Protein AF-A0AAD8YKF6-F1 (afdb_monomer)

Sequence (227 aa):
MPRSMNKRRNEVKLQSAVLDSGEKPPPPVHHDLAGLSCTDHGGPSDEIAKEMIYWSDIPSNDKFVSPIGAYSIKRKYLTFDQDGGGFNNIRTSMETMIVMAHAMSRTLVMPPSQQMYLLRKDKGKQRIHFSLTHDFYHLEQVGYEHAGLHVISMEEFLKTEAMTGNLFNKATGDVAFPPNNRTNWDGMWPKPLKEYLRDVTLTPLNGLLDHALLHFPQMMDPSIFPS

Secondary structure (DSSP, 8-state):
----SHHHHHHHHHHTTSS--S-PPPPP----TT---GGGGTPPPHHHHTTS-PPP--TTGGG---GGGTT-SS--EEE-PPPSS-HHHHHHHHHHHHHHHHHTT-EEEEPPPEEPTT--SSTTTS--EE-IIIII--HHHHHHH-TT--EEEHHHHIIIIITTT--B-TTT-SB-PPGGG----TTS-SHHHHHHHHHHS---SS-TTTT----PPP---TT----

pLDDT: mean 71.72, std 20.58, range [24.23, 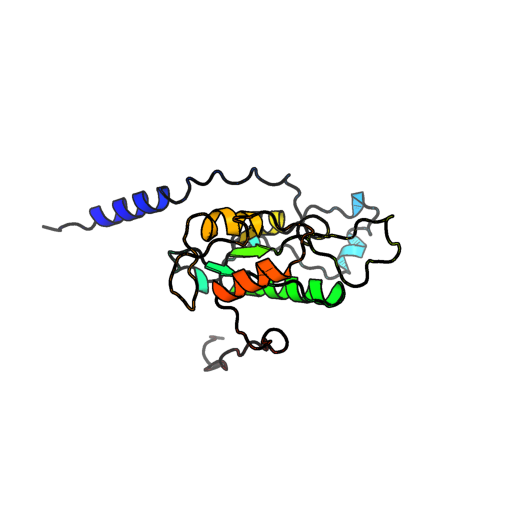94.5]

Solvent-accessible surface area (backbone atoms only — not comparable to full-atom values): 14210 Å² total; per-residue (Å²): 138,90,81,84,72,69,63,66,60,52,52,56,58,54,56,67,63,68,79,70,76,68,81,70,74,78,78,72,87,89,67,67,87,84,66,75,56,41,81,84,73,77,46,70,55,73,76,62,47,66,77,50,90,68,90,76,90,53,84,67,59,37,67,43,58,36,77,75,28,78,79,59,91,65,90,48,76,40,74,60,78,81,58,86,49,45,68,71,52,35,50,52,52,50,55,52,50,52,53,49,16,27,57,56,42,19,36,30,33,41,59,59,22,35,68,58,48,86,66,70,87,52,91,87,82,58,85,56,58,50,34,65,59,78,75,76,36,67,48,61,56,53,28,67,66,21,71,26,32,46,59,46,46,41,38,55,49,32,55,66,35,26,73,70,54,75,27,37,28,75,88,79,66,44,70,42,67,45,73,91,77,52,44,83,53,64,66,45,81,58,64,66,58,52,54,49,48,47,43,49,45,98,55,75,90,66,70,51,77,87,61,65,69,77,79,68,76,78,81,82,69,92,81,85,66,88,131

Structure (mmCIF, N/CA/C/O backbone):
data_AF-A0AAD8YKF6-F1
#
_entry.id   AF-A0AAD8YKF6-F1
#
loop_
_atom_site.group_PDB
_atom_site.id
_atom_site.type_symbol
_atom_site.label_atom_id
_atom_site.label_alt_id
_atom_site.label_comp_id
_atom_site.label_asym_id
_atom_site.label_entity_id
_atom_site.label_seq_id
_atom_site.pdbx_PDB_ins_code
_atom_site.Cartn_x
_atom_site.Cartn_y
_atom_site.Cartn_z
_atom_site.occupancy
_atom_site.B_iso_or_equiv
_atom_site.auth_seq_id
_atom_site.auth_comp_id
_atom_site.auth_asym_id
_atom_site.auth_atom_id
_atom_site.pdbx_PDB_model_num
ATOM 1 N N . MET A 1 1 ? -5.377 -46.591 31.554 1.00 31.95 1 MET A N 1
ATOM 2 C CA . MET A 1 1 ? -6.411 -45.814 30.832 1.00 31.95 1 MET A CA 1
ATOM 3 C C . MET A 1 1 ? -5.824 -44.471 30.397 1.00 31.95 1 MET A C 1
ATOM 5 O O . MET A 1 1 ? -5.645 -43.617 31.257 1.00 31.95 1 MET A O 1
ATOM 9 N N . PRO A 1 2 ? -5.473 -44.270 29.115 1.00 34.28 2 PRO A N 1
ATOM 10 C CA . PRO A 1 2 ? -4.962 -42.991 28.628 1.00 34.28 2 PRO A CA 1
ATOM 11 C C . PRO A 1 2 ? -6.126 -42.098 28.165 1.00 34.28 2 PRO A C 1
ATOM 13 O O . PRO A 1 2 ? -6.867 -42.441 27.246 1.00 34.28 2 PRO A O 1
ATOM 16 N N . ARG A 1 3 ? -6.316 -40.950 28.828 1.00 36.44 3 ARG A N 1
ATOM 17 C CA . ARG A 1 3 ? -7.319 -39.937 28.467 1.00 36.44 3 ARG A CA 1
ATOM 18 C C . ARG A 1 3 ? -6.726 -38.910 27.495 1.00 36.44 3 ARG A C 1
ATOM 20 O O . ARG A 1 3 ? -5.770 -38.221 27.817 1.00 36.44 3 ARG A O 1
ATOM 27 N N . SER A 1 4 ? -7.419 -38.737 26.369 1.00 50.38 4 SER A N 1
ATOM 28 C CA . SER A 1 4 ? -7.652 -37.444 25.708 1.00 50.38 4 SER A CA 1
ATOM 29 C C . SER A 1 4 ? -6.435 -36.650 25.192 1.00 50.38 4 SER A C 1
ATOM 31 O O . SER A 1 4 ? -6.212 -35.510 25.599 1.00 50.38 4 SER A O 1
ATOM 33 N N . MET A 1 5 ? -5.740 -37.179 24.179 1.00 43.31 5 MET A N 1
ATOM 34 C CA . MET A 1 5 ? -4.914 -36.362 23.265 1.00 43.31 5 MET A CA 1
ATOM 35 C C . MET A 1 5 ? -5.541 -36.144 21.874 1.00 43.31 5 MET A C 1
ATOM 37 O O . MET A 1 5 ? -5.147 -35.223 21.166 1.00 43.31 5 MET A O 1
ATOM 41 N N . ASN A 1 6 ? -6.586 -36.896 21.502 1.00 41.19 6 ASN A N 1
ATOM 42 C CA . ASN A 1 6 ? -7.200 -36.786 20.168 1.00 41.19 6 ASN A CA 1
ATOM 43 C C . ASN A 1 6 ? -8.206 -35.635 20.001 1.00 41.19 6 ASN A C 1
ATOM 45 O O . ASN A 1 6 ? -8.507 -35.264 18.872 1.00 41.19 6 ASN A O 1
ATOM 49 N N . LYS A 1 7 ? -8.711 -35.032 21.087 1.00 39.53 7 LYS A N 1
ATOM 50 C CA . LYS A 1 7 ? -9.734 -33.973 20.982 1.00 39.53 7 LYS A CA 1
ATOM 51 C C . LYS A 1 7 ? -9.146 -32.617 20.553 1.00 39.53 7 LYS A C 1
ATOM 53 O O . LYS A 1 7 ? -9.703 -31.963 19.682 1.00 39.53 7 LYS A O 1
ATOM 58 N N . ARG A 1 8 ? -7.951 -32.267 21.054 1.00 39.81 8 ARG A N 1
ATOM 59 C CA . ARG A 1 8 ? -7.251 -31.010 20.711 1.00 39.81 8 ARG A CA 1
ATOM 60 C C . ARG A 1 8 ? -6.725 -30.965 19.273 1.00 39.81 8 ARG A C 1
ATOM 62 O O . ARG A 1 8 ? -6.646 -29.894 18.689 1.00 39.81 8 ARG A O 1
ATOM 69 N N . ARG A 1 9 ? -6.392 -32.113 18.673 1.00 41.78 9 ARG A N 1
ATOM 70 C CA . ARG A 1 9 ? -5.873 -32.171 17.293 1.00 41.78 9 ARG A CA 1
ATOM 71 C C . ARG A 1 9 ? -6.953 -31.882 16.245 1.00 41.78 9 ARG A C 1
ATOM 73 O O . ARG A 1 9 ? -6.645 -31.338 15.189 1.00 41.78 9 ARG A O 1
ATOM 80 N N . ASN A 1 10 ? -8.206 -32.214 16.558 1.00 34.91 10 ASN A N 1
ATOM 81 C CA . ASN A 1 10 ? -9.339 -31.991 15.665 1.00 34.91 10 ASN A CA 1
ATOM 82 C C . ASN A 1 10 ? -9.900 -30.565 15.776 1.00 34.91 10 ASN A C 1
ATOM 84 O O . ASN A 1 10 ? -10.308 -30.016 14.761 1.00 34.91 10 ASN A O 1
ATOM 88 N N . GLU A 1 11 ? -9.842 -29.927 16.951 1.00 37.25 11 GLU A N 1
ATOM 89 C CA . GLU A 1 11 ? -10.225 -28.510 17.110 1.00 37.25 11 GLU A CA 1
ATOM 90 C C . GLU A 1 11 ? -9.251 -27.552 16.408 1.00 37.25 11 GLU A C 1
ATOM 92 O O . GLU A 1 11 ? -9.693 -26.599 15.770 1.00 37.25 11 GLU A O 1
ATOM 97 N N . VAL A 1 12 ? -7.943 -27.844 16.423 1.00 43.31 12 VAL A N 1
ATOM 98 C CA . VAL A 1 12 ? -6.943 -27.042 15.690 1.00 43.31 12 VAL A CA 1
ATOM 99 C C . VAL A 1 12 ? -7.142 -27.147 14.171 1.00 43.31 12 VAL A C 1
ATOM 101 O O . VAL A 1 12 ? -7.030 -26.142 13.476 1.00 43.31 12 VAL A O 1
ATOM 104 N N . LYS A 1 13 ? -7.510 -28.330 13.653 1.00 37.12 13 LYS A N 1
ATOM 105 C CA . LYS A 1 13 ? -7.835 -28.514 12.225 1.00 37.12 13 LYS A CA 1
ATOM 106 C C . LYS A 1 13 ? -9.145 -27.841 11.806 1.00 37.12 13 LYS A C 1
ATOM 108 O O . LYS A 1 13 ? -9.255 -27.411 10.663 1.00 37.12 13 LYS A O 1
ATOM 113 N N . LEU A 1 14 ? -10.130 -27.757 12.705 1.00 33.75 14 LEU A N 1
ATOM 114 C CA . LEU A 1 14 ? -11.404 -27.098 12.410 1.00 33.75 14 LEU A CA 1
ATOM 115 C C . LEU A 1 14 ? -11.267 -25.568 12.416 1.00 33.75 14 LEU A C 1
ATOM 117 O O . LEU A 1 14 ? -11.892 -24.907 11.598 1.00 33.75 14 LEU A O 1
ATOM 121 N N . GLN A 1 15 ? -10.427 -25.001 13.288 1.00 34.44 15 GLN A N 1
ATOM 122 C CA . GLN A 1 15 ? -10.222 -23.547 13.361 1.00 34.44 15 GLN A CA 1
ATOM 123 C C . GLN A 1 15 ? -9.346 -22.998 12.228 1.00 34.44 15 GLN A C 1
ATOM 125 O O . GLN A 1 15 ? -9.590 -21.884 11.769 1.00 34.44 15 GLN A O 1
ATOM 130 N N . SER A 1 16 ? -8.392 -23.778 11.705 1.00 36.12 16 SER A N 1
ATOM 131 C CA . SER A 1 16 ? -7.620 -23.381 10.516 1.00 36.12 16 SER A CA 1
ATOM 132 C C . SER A 1 16 ? -8.460 -23.321 9.234 1.00 36.12 16 SER A C 1
ATOM 134 O O . SER A 1 16 ? -8.057 -22.665 8.284 1.00 36.12 16 SER A O 1
ATOM 136 N N . ALA A 1 17 ? -9.622 -23.983 9.201 1.00 31.34 17 ALA A N 1
ATOM 137 C CA . ALA A 1 17 ? -10.510 -24.004 8.037 1.00 31.34 17 ALA A CA 1
ATOM 138 C C . ALA A 1 17 ? -11.491 -22.814 7.979 1.00 31.34 17 ALA A C 1
ATOM 140 O O . ALA A 1 17 ? -12.129 -22.605 6.955 1.00 31.34 17 ALA A O 1
ATOM 141 N N . VAL A 1 18 ? -11.630 -22.031 9.057 1.00 34.19 18 VAL A N 1
ATOM 142 C CA . VAL A 1 18 ? -12.651 -20.965 9.158 1.00 34.19 18 VAL A CA 1
ATOM 143 C C . VAL A 1 18 ? -12.110 -19.578 8.764 1.00 34.19 18 VAL A C 1
ATOM 145 O O . VAL A 1 18 ? -12.890 -18.668 8.499 1.00 34.19 18 VAL A O 1
ATOM 148 N N . LEU A 1 19 ? -10.789 -19.408 8.638 1.00 37.12 19 LEU A N 1
ATOM 149 C CA . LEU A 1 19 ? -10.151 -18.130 8.273 1.00 37.12 19 LEU A CA 1
ATOM 150 C C . LEU A 1 19 ? -9.884 -17.943 6.764 1.00 37.12 19 LEU A C 1
ATOM 152 O O . LEU A 1 19 ? -9.278 -16.947 6.384 1.00 37.12 19 LEU A O 1
ATOM 156 N N . ASP A 1 20 ? -10.354 -18.854 5.907 1.00 39.06 20 ASP A N 1
ATOM 157 C CA . ASP A 1 20 ? -10.112 -18.839 4.450 1.00 39.06 20 ASP A CA 1
ATOM 158 C C . ASP A 1 20 ? -11.421 -18.707 3.642 1.00 39.06 20 ASP A C 1
ATOM 160 O O . ASP A 1 20 ? -11.601 -19.338 2.608 1.00 39.06 20 ASP A O 1
ATOM 164 N N . SER A 1 21 ? -12.386 -17.926 4.149 1.00 30.17 21 SER A N 1
ATOM 165 C CA . SER A 1 21 ? -13.652 -17.628 3.443 1.00 30.17 21 SER A CA 1
ATOM 166 C C . SER A 1 21 ? -13.672 -16.257 2.757 1.00 30.17 21 SER A C 1
ATOM 168 O O . SER A 1 21 ? -14.691 -15.858 2.197 1.00 30.17 21 SER A O 1
ATOM 170 N N . GLY A 1 22 ? -12.543 -15.544 2.756 1.00 36.34 22 GLY A N 1
ATOM 171 C CA . GLY A 1 22 ? -12.334 -14.431 1.839 1.00 36.34 22 GLY A CA 1
ATOM 172 C C . GLY A 1 22 ? -12.007 -15.002 0.469 1.00 36.34 22 GLY A C 1
ATOM 173 O O . GLY A 1 22 ? -10.958 -15.617 0.304 1.00 36.34 22 GLY A O 1
ATOM 174 N N . GLU A 1 23 ? -12.917 -14.837 -0.486 1.00 31.45 23 GLU A N 1
ATOM 175 C CA . GLU A 1 23 ? -12.689 -15.123 -1.900 1.00 31.45 23 GLU A CA 1
ATOM 176 C C . GLU A 1 23 ? -11.357 -14.473 -2.308 1.00 31.45 23 GLU A C 1
ATOM 178 O O . GLU A 1 23 ? -11.243 -13.246 -2.350 1.00 31.45 23 GLU A O 1
ATOM 183 N N . LYS A 1 24 ? -10.307 -15.295 -2.479 1.00 41.47 24 LYS A N 1
ATOM 184 C CA . LYS A 1 24 ? -8.994 -14.807 -2.909 1.00 41.47 24 LYS A CA 1
ATOM 185 C C . LYS A 1 24 ? -9.206 -14.054 -4.221 1.00 41.47 24 LYS A C 1
ATOM 187 O O . LYS A 1 24 ? -9.912 -14.584 -5.084 1.00 41.47 24 LYS A O 1
ATOM 192 N N . PRO A 1 25 ? -8.622 -12.853 -4.385 1.00 47.47 25 PRO A N 1
ATOM 193 C CA . PRO A 1 25 ? -8.669 -12.175 -5.668 1.00 47.47 25 PRO A CA 1
ATOM 194 C C . PRO A 1 25 ? -8.205 -13.150 -6.759 1.00 47.47 25 PRO A C 1
ATOM 196 O O . PRO A 1 25 ? -7.347 -14.001 -6.485 1.00 47.47 25 PRO A O 1
ATOM 199 N N . PRO A 1 26 ? -8.807 -13.089 -7.963 1.00 46.88 26 PRO A N 1
ATOM 200 C CA . PRO A 1 26 ? -8.423 -13.971 -9.052 1.00 46.88 26 PRO A CA 1
ATOM 201 C C . PRO A 1 26 ? -6.902 -13.900 -9.221 1.00 46.88 26 PRO A C 1
ATOM 203 O O . PRO A 1 26 ? -6.346 -12.801 -9.127 1.00 46.88 26 PRO A O 1
ATOM 206 N N . PRO A 1 27 ? -6.227 -15.048 -9.407 1.00 51.06 27 PRO A N 1
ATOM 207 C CA . PRO A 1 27 ? -4.780 -15.059 -9.531 1.00 51.06 27 PRO A CA 1
ATOM 208 C C . PRO A 1 27 ? -4.369 -14.073 -10.634 1.00 51.06 27 PRO A C 1
ATOM 210 O O . PRO A 1 27 ? -5.030 -14.041 -11.682 1.00 51.06 27 PRO A O 1
ATOM 213 N N . PRO A 1 28 ? -3.334 -13.247 -10.402 1.00 57.62 28 PRO A N 1
ATOM 214 C CA . PRO A 1 28 ? -2.832 -12.340 -11.423 1.00 57.62 28 PRO A CA 1
ATOM 215 C C . PRO A 1 28 ? -2.488 -13.127 -12.694 1.00 57.62 28 PRO A C 1
ATOM 217 O O . PRO A 1 28 ? -2.190 -14.324 -12.641 1.00 57.62 28 PRO A O 1
ATOM 220 N N . VAL A 1 29 ? -2.577 -12.470 -13.856 1.00 60.81 29 VAL A N 1
ATOM 221 C CA . VAL A 1 29 ? -2.206 -13.086 -15.139 1.00 60.81 29 VAL A CA 1
ATOM 222 C C . VAL A 1 29 ? -0.773 -13.600 -15.011 1.00 60.81 29 VAL A C 1
ATOM 224 O O . VAL A 1 29 ? 0.150 -12.816 -14.811 1.00 60.81 29 VAL A O 1
ATOM 227 N N . HIS A 1 30 ? -0.619 -14.924 -15.059 1.00 48.59 30 HIS A N 1
ATOM 228 C CA . HIS A 1 30 ? 0.623 -15.590 -14.690 1.00 48.59 30 HIS A CA 1
ATOM 229 C C . HIS A 1 30 ? 1.701 -15.275 -15.732 1.00 48.59 30 HIS A C 1
ATOM 231 O O . HIS A 1 30 ? 1.668 -15.784 -16.854 1.00 48.59 30 HIS A O 1
ATOM 237 N N . HIS A 1 31 ? 2.658 -14.442 -15.347 1.00 57.09 31 HIS A N 1
ATOM 238 C CA . HIS A 1 31 ? 3.894 -14.218 -16.080 1.00 57.09 31 HIS A CA 1
ATOM 239 C C . HIS A 1 31 ? 5.024 -14.608 -15.140 1.00 57.09 31 HIS A C 1
ATOM 241 O O . HIS A 1 31 ? 5.152 -14.012 -14.077 1.00 57.09 31 HIS A O 1
ATOM 247 N N . ASP A 1 32 ? 5.788 -15.635 -15.508 1.00 59.00 32 ASP A N 1
ATOM 248 C CA . ASP A 1 32 ? 6.978 -16.023 -14.754 1.00 59.00 32 ASP A CA 1
ATOM 249 C C . ASP A 1 32 ? 7.993 -14.876 -14.838 1.00 59.00 32 ASP A C 1
ATOM 251 O O . ASP A 1 32 ? 8.450 -14.531 -15.935 1.00 59.00 32 ASP A O 1
ATOM 255 N N . LEU A 1 33 ? 8.297 -14.240 -13.704 1.00 60.41 33 LEU A N 1
ATOM 256 C CA . LEU A 1 33 ? 9.228 -13.108 -13.653 1.00 60.41 33 LEU A CA 1
ATOM 257 C C . LEU A 1 33 ? 10.646 -13.517 -14.077 1.00 60.41 33 LEU A C 1
ATOM 259 O O . LEU A 1 33 ? 11.376 -12.689 -14.627 1.00 60.41 33 LEU A O 1
ATOM 263 N N . ALA A 1 34 ? 10.999 -14.790 -13.880 1.00 57.47 34 ALA A N 1
ATOM 264 C CA . ALA A 1 34 ? 12.262 -15.390 -14.302 1.00 57.47 34 ALA A CA 1
ATOM 265 C C . ALA A 1 34 ? 12.239 -15.899 -15.759 1.00 57.47 34 ALA A C 1
ATOM 267 O O . ALA A 1 34 ? 13.268 -16.295 -16.304 1.00 57.47 34 ALA A O 1
ATOM 268 N N . GLY A 1 35 ? 11.087 -15.860 -16.437 1.00 57.69 35 GLY A N 1
ATOM 269 C CA . GLY A 1 35 ? 10.904 -16.397 -17.790 1.00 57.69 35 GLY A CA 1
ATOM 270 C C . GLY A 1 35 ? 11.377 -15.491 -18.935 1.00 57.69 35 GLY A C 1
ATOM 271 O O . GLY A 1 35 ? 11.046 -15.757 -20.091 1.00 57.69 35 GLY A O 1
ATOM 272 N N . LEU A 1 36 ? 12.099 -14.401 -18.652 1.00 63.03 36 LEU A N 1
ATOM 273 C CA . LEU A 1 36 ? 12.573 -13.473 -19.682 1.00 63.03 36 LEU A CA 1
ATOM 274 C C . LEU A 1 36 ? 13.729 -14.094 -20.477 1.00 63.03 36 LEU A C 1
ATOM 276 O O . LEU A 1 36 ? 14.847 -14.210 -19.980 1.00 63.03 36 LEU A O 1
ATOM 280 N N . SER A 1 37 ? 13.479 -14.445 -21.741 1.00 63.94 37 SER A N 1
ATOM 281 C CA . SER A 1 37 ? 14.533 -14.906 -22.648 1.00 63.94 37 SER A CA 1
ATOM 282 C C . SER A 1 37 ? 15.228 -13.734 -23.339 1.00 63.94 37 SER A C 1
ATOM 284 O O . SER A 1 37 ? 14.584 -12.902 -23.986 1.00 63.94 37 SER A O 1
ATOM 286 N N . CYS A 1 38 ? 16.563 -13.691 -23.280 1.00 66.38 38 CYS A N 1
ATOM 287 C CA . CYS A 1 38 ? 17.354 -12.707 -24.022 1.00 66.38 38 CYS A CA 1
ATOM 288 C C . CYS A 1 38 ? 17.123 -12.799 -25.540 1.00 66.38 38 CYS A C 1
ATOM 290 O O . CYS A 1 38 ? 17.159 -11.770 -26.218 1.00 66.38 38 CYS A O 1
ATOM 292 N N . THR A 1 39 ? 16.824 -13.990 -26.072 1.00 70.06 39 THR A N 1
ATOM 293 C CA . THR A 1 39 ? 16.589 -14.199 -27.513 1.00 70.06 39 THR A CA 1
ATOM 294 C C . THR A 1 39 ? 15.402 -13.403 -28.036 1.00 70.06 39 THR A C 1
ATOM 296 O O . THR A 1 39 ? 15.446 -12.883 -29.150 1.00 70.06 39 THR A O 1
ATOM 299 N N . ASP A 1 40 ? 14.365 -13.263 -27.218 1.00 73.81 40 ASP A N 1
ATOM 300 C CA . ASP A 1 40 ? 13.068 -12.738 -27.651 1.00 73.81 40 ASP A CA 1
ATOM 301 C C . ASP A 1 40 ? 13.048 -11.204 -27.654 1.00 73.81 40 ASP A C 1
ATOM 303 O O . ASP A 1 40 ? 12.182 -10.575 -28.265 1.00 73.81 40 ASP A O 1
ATOM 307 N N . HIS A 1 41 ? 14.045 -10.590 -27.014 1.00 76.12 41 HIS A N 1
ATOM 308 C CA . HIS A 1 41 ? 14.140 -9.147 -26.809 1.00 76.12 41 HIS A CA 1
ATOM 309 C C . HIS A 1 41 ? 15.411 -8.524 -27.406 1.00 76.12 41 HIS A C 1
ATOM 311 O O . HIS A 1 41 ? 15.732 -7.374 -27.104 1.00 76.12 41 HIS A O 1
ATOM 317 N N . GLY A 1 42 ? 16.129 -9.255 -28.269 1.00 77.62 42 GLY A N 1
ATOM 318 C CA . GLY A 1 42 ? 17.363 -8.771 -28.904 1.00 77.62 42 GLY A CA 1
ATOM 319 C C . GLY A 1 42 ? 18.532 -8.609 -27.925 1.00 77.62 42 GLY A C 1
ATOM 320 O O . GLY A 1 42 ? 19.397 -7.758 -28.134 1.00 77.62 42 GLY A O 1
ATOM 321 N N . GLY A 1 43 ? 18.526 -9.384 -26.840 1.00 73.25 43 GLY A N 1
ATOM 322 C CA . GLY A 1 43 ? 19.587 -9.424 -25.842 1.00 73.25 43 GLY A CA 1
ATOM 323 C C . GLY A 1 43 ? 20.856 -10.135 -26.337 1.00 73.25 43 GLY A C 1
ATOM 324 O O . GLY A 1 43 ? 20.862 -10.737 -27.414 1.00 73.25 43 GLY A O 1
ATOM 325 N N . PRO A 1 44 ? 21.956 -10.052 -25.567 1.00 76.00 44 PRO A N 1
ATOM 326 C CA . PRO A 1 44 ? 23.210 -10.729 -25.895 1.00 76.00 44 PRO A CA 1
ATOM 327 C C . PRO A 1 44 ? 23.031 -12.255 -25.931 1.00 76.00 44 PRO A C 1
ATOM 329 O O . PRO A 1 44 ? 22.125 -12.793 -25.297 1.00 76.00 44 PRO A O 1
ATOM 332 N N . SER A 1 45 ? 23.905 -12.956 -26.661 1.00 78.19 45 SER A N 1
ATOM 333 C CA . SER A 1 45 ? 23.909 -14.424 -26.673 1.00 78.19 45 SER A CA 1
ATOM 334 C C . SER A 1 45 ? 24.234 -14.989 -25.287 1.00 78.19 45 SER A C 1
ATOM 336 O O . SER A 1 45 ? 24.953 -14.359 -24.508 1.00 78.19 45 SER A O 1
ATOM 338 N N . ASP A 1 46 ? 23.775 -16.210 -25.002 1.00 73.00 46 ASP A N 1
ATOM 339 C CA . ASP A 1 46 ? 24.017 -16.902 -23.724 1.00 73.00 46 ASP A CA 1
ATOM 340 C C . ASP A 1 46 ? 25.507 -16.996 -23.359 1.00 73.00 46 ASP A C 1
ATOM 342 O O . ASP A 1 46 ? 25.879 -17.041 -22.191 1.00 73.00 46 ASP A O 1
ATOM 346 N N . GLU A 1 47 ? 26.384 -17.029 -24.361 1.00 76.06 47 GLU A N 1
ATOM 347 C CA . GLU A 1 47 ? 27.839 -17.056 -24.196 1.00 76.06 47 GLU A CA 1
ATOM 348 C C . GLU A 1 47 ? 28.377 -15.746 -23.612 1.00 76.06 47 GLU A C 1
ATOM 350 O O . GLU A 1 47 ? 29.216 -15.783 -22.717 1.00 76.06 47 GLU A O 1
ATOM 355 N N . ILE A 1 48 ? 27.852 -14.605 -24.065 1.00 73.88 48 ILE A N 1
ATOM 356 C CA . ILE A 1 48 ? 28.197 -13.276 -23.542 1.00 73.88 48 ILE A CA 1
ATOM 357 C C . ILE A 1 48 ? 27.493 -13.045 -22.200 1.00 73.88 48 ILE A C 1
ATOM 359 O O . ILE A 1 48 ? 28.076 -12.484 -21.274 1.00 73.88 48 ILE A O 1
ATOM 363 N N . ALA A 1 49 ? 26.256 -13.529 -22.054 1.00 70.25 49 ALA A N 1
ATOM 364 C CA . ALA A 1 49 ? 25.512 -13.441 -20.802 1.00 70.25 49 ALA A CA 1
ATOM 365 C C . ALA A 1 49 ? 26.192 -14.214 -19.656 1.00 70.25 49 ALA A C 1
ATOM 367 O O . ALA A 1 49 ? 26.088 -13.796 -18.508 1.00 70.25 49 ALA A O 1
ATOM 368 N N . LYS A 1 50 ? 26.945 -15.287 -19.950 1.00 70.94 50 LYS A N 1
ATOM 369 C CA . LYS A 1 50 ? 27.735 -16.035 -18.950 1.00 70.94 50 LYS A CA 1
ATOM 370 C C . LYS A 1 50 ? 28.866 -15.229 -18.314 1.00 70.94 50 LYS A C 1
ATOM 372 O O . LYS A 1 50 ? 29.266 -15.552 -17.198 1.00 70.94 50 LYS A O 1
ATOM 377 N N . GLU A 1 51 ? 29.393 -14.211 -18.994 1.00 70.88 51 GLU A N 1
ATOM 378 C CA . GLU A 1 51 ? 30.398 -13.308 -18.412 1.00 70.88 51 GLU A CA 1
ATOM 379 C C . GLU A 1 51 ? 29.770 -12.278 -17.462 1.00 70.88 51 GLU A C 1
ATOM 381 O O . GLU A 1 51 ? 30.465 -11.638 -16.671 1.00 70.88 51 GLU A O 1
ATOM 386 N N . MET A 1 52 ? 28.447 -12.121 -17.513 1.00 65.50 52 MET A N 1
ATOM 38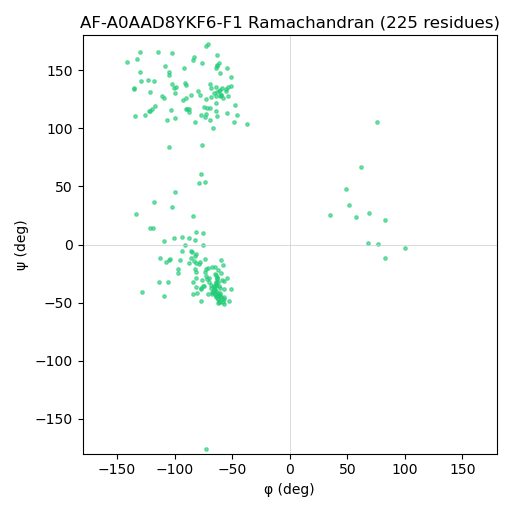7 C CA . MET A 1 52 ? 27.705 -11.197 -16.671 1.00 65.50 52 MET A CA 1
ATOM 388 C C . MET A 1 52 ? 27.215 -11.919 -15.413 1.00 65.50 52 MET A C 1
ATOM 390 O O . MET A 1 52 ? 26.523 -12.933 -15.470 1.00 65.50 52 MET A O 1
ATOM 394 N N . ILE A 1 53 ? 27.571 -11.384 -14.245 1.00 66.56 53 ILE A N 1
ATOM 395 C CA . ILE A 1 53 ? 27.081 -11.900 -12.966 1.00 66.56 53 ILE A CA 1
ATOM 396 C C . ILE A 1 53 ? 25.696 -11.307 -12.726 1.00 66.56 53 ILE A C 1
ATOM 398 O O . ILE A 1 53 ? 25.561 -10.133 -12.377 1.00 66.56 53 ILE A O 1
ATOM 402 N N . TYR A 1 54 ? 24.678 -12.136 -12.901 1.00 68.31 54 TYR A N 1
ATOM 403 C CA . TYR A 1 54 ? 23.313 -11.829 -12.501 1.00 68.31 54 TYR A CA 1
ATOM 404 C C . TYR A 1 54 ? 22.956 -12.550 -11.204 1.00 68.31 54 TYR A C 1
ATOM 406 O O . TYR A 1 54 ? 23.635 -13.486 -10.771 1.00 68.31 54 TYR A O 1
ATOM 414 N N . TRP A 1 55 ? 21.869 -12.108 -10.577 1.00 66.69 55 TRP A N 1
ATOM 415 C CA . TRP A 1 55 ? 21.213 -12.904 -9.548 1.00 66.69 55 TRP A CA 1
ATOM 416 C C . TRP A 1 55 ? 20.783 -14.230 -10.179 1.00 66.69 55 TRP A C 1
ATOM 418 O O . TRP A 1 55 ? 20.196 -14.235 -11.256 1.00 66.69 55 TRP A O 1
ATOM 428 N N . SER A 1 56 ? 21.149 -15.342 -9.543 1.00 67.75 56 SER A N 1
ATOM 429 C CA . SER A 1 56 ? 20.733 -16.670 -9.991 1.00 67.75 56 SER A CA 1
ATOM 430 C C . SER A 1 56 ? 19.422 -17.040 -9.319 1.00 67.75 56 SER A C 1
ATOM 432 O O . SER A 1 56 ? 19.262 -16.832 -8.112 1.00 67.75 56 SER A O 1
ATOM 434 N N . ASP A 1 57 ? 18.508 -17.614 -10.094 1.00 69.50 57 ASP A N 1
ATOM 435 C CA . ASP A 1 57 ? 17.284 -18.175 -9.546 1.00 69.50 57 ASP A CA 1
ATOM 436 C C . ASP A 1 57 ? 17.623 -19.462 -8.804 1.00 69.50 57 ASP A C 1
ATOM 438 O O . ASP A 1 57 ? 18.047 -20.467 -9.380 1.00 69.50 57 ASP A O 1
ATOM 442 N N . ILE A 1 58 ? 17.469 -19.414 -7.484 1.00 79.88 58 ILE A N 1
ATOM 443 C CA . ILE A 1 58 ? 17.635 -20.570 -6.613 1.00 79.88 58 ILE A CA 1
ATOM 444 C C . ILE A 1 58 ? 16.228 -20.975 -6.170 1.00 79.88 58 ILE A C 1
ATOM 446 O O . ILE A 1 58 ? 15.672 -20.307 -5.299 1.00 79.88 58 ILE A O 1
ATOM 450 N N . PRO A 1 59 ? 15.654 -22.084 -6.675 1.00 78.69 59 PRO A N 1
ATOM 451 C CA . PRO A 1 59 ? 14.258 -22.459 -6.404 1.00 78.69 59 PRO A CA 1
ATOM 452 C C . PRO A 1 59 ? 13.910 -22.683 -4.922 1.00 78.69 59 PRO A C 1
ATOM 454 O O . PRO A 1 59 ? 12.746 -22.828 -4.548 1.00 78.69 59 PRO A O 1
ATOM 457 N N . SER A 1 60 ? 14.913 -22.797 -4.045 1.00 82.88 60 SER A N 1
ATOM 458 C CA . SER A 1 60 ? 14.688 -22.841 -2.598 1.00 82.88 60 SER A CA 1
ATOM 459 C C . SER A 1 60 ? 14.315 -21.481 -2.007 1.00 82.88 60 SER A C 1
ATOM 461 O O . SER A 1 60 ? 13.693 -21.458 -0.945 1.00 82.88 60 SER A O 1
ATOM 463 N N . ASN A 1 61 ? 14.687 -20.377 -2.661 1.00 82.00 61 ASN A N 1
ATOM 464 C CA . ASN A 1 61 ? 14.437 -19.020 -2.179 1.00 82.00 61 ASN A CA 1
ATOM 465 C C . ASN A 1 61 ? 12.941 -18.711 -2.168 1.00 82.00 61 ASN A C 1
ATOM 467 O O . ASN A 1 61 ? 12.449 -18.226 -1.159 1.00 82.00 61 ASN A O 1
ATOM 471 N N . ASP A 1 62 ? 12.198 -19.126 -3.194 1.00 82.81 62 ASP A N 1
ATOM 472 C CA . ASP A 1 62 ? 10.746 -18.905 -3.297 1.00 82.81 62 ASP A CA 1
ATOM 473 C C . ASP A 1 62 ? 9.969 -19.529 -2.130 1.00 82.81 62 ASP A C 1
ATOM 475 O O . ASP A 1 62 ? 8.874 -19.102 -1.770 1.00 82.81 62 ASP A O 1
ATOM 479 N N . LYS A 1 63 ? 10.548 -20.556 -1.502 1.00 87.06 63 LYS A N 1
ATOM 480 C CA . LYS A 1 63 ? 9.971 -21.268 -0.354 1.00 87.06 63 LYS A CA 1
ATOM 481 C C . LYS A 1 63 ? 10.441 -20.713 0.985 1.00 87.06 63 LYS A C 1
ATOM 483 O O . LYS A 1 63 ? 9.988 -21.191 2.027 1.00 87.06 63 LYS A O 1
ATOM 488 N N . PHE A 1 64 ? 11.372 -19.764 0.982 1.00 87.81 64 PHE A N 1
ATOM 489 C CA . PHE A 1 64 ? 11.899 -19.190 2.204 1.00 87.81 64 PHE A CA 1
ATOM 490 C C . PHE A 1 64 ? 10.821 -18.359 2.904 1.00 87.81 64 PHE A C 1
ATOM 492 O O . PHE A 1 64 ? 10.114 -17.554 2.301 1.00 87.81 64 PHE A O 1
ATOM 499 N N . VAL A 1 65 ? 10.716 -18.552 4.216 1.00 86.50 65 VAL A N 1
ATOM 500 C CA . VAL A 1 65 ? 9.825 -17.800 5.099 1.00 86.50 65 VAL A CA 1
ATOM 501 C C . VAL A 1 65 ? 10.622 -17.433 6.341 1.00 86.50 65 VAL A C 1
ATOM 503 O O . VAL A 1 65 ? 11.305 -18.283 6.915 1.00 86.50 65 VAL A O 1
ATOM 506 N N . SER A 1 66 ? 10.532 -16.177 6.781 1.00 85.94 66 SER A N 1
ATOM 507 C CA . SER A 1 66 ? 11.245 -15.752 7.987 1.00 85.94 66 SER A CA 1
ATOM 508 C C . SER A 1 66 ? 10.777 -16.533 9.235 1.00 85.94 66 SER A C 1
ATOM 510 O O . SER A 1 66 ? 9.572 -16.613 9.502 1.00 85.94 66 SER A O 1
ATOM 512 N N . PRO A 1 67 ? 11.706 -17.056 10.064 1.00 83.31 67 PRO A N 1
ATOM 513 C CA . PRO A 1 67 ? 11.371 -17.761 11.305 1.00 83.31 67 PRO A CA 1
ATOM 514 C C . PRO A 1 67 ? 10.635 -16.896 12.337 1.00 83.31 67 PRO A C 1
ATOM 516 O O . PRO A 1 67 ? 9.947 -17.427 13.209 1.00 83.31 67 PRO A O 1
ATOM 519 N N . ILE A 1 68 ? 10.766 -15.566 12.250 1.00 80.19 68 ILE A N 1
ATOM 520 C CA . ILE A 1 68 ? 10.172 -14.616 13.203 1.00 80.19 68 ILE A CA 1
ATOM 521 C C . ILE A 1 68 ? 8.635 -14.684 13.164 1.00 80.19 68 ILE A C 1
ATOM 523 O O . ILE A 1 68 ? 7.978 -14.508 14.193 1.00 80.19 68 ILE A O 1
ATOM 527 N N . GLY A 1 69 ? 8.049 -14.978 12.001 1.00 68.75 69 GLY A N 1
ATOM 528 C CA . GLY A 1 69 ? 6.600 -15.075 11.827 1.00 68.75 69 GLY A CA 1
ATOM 529 C C . GLY A 1 69 ? 5.973 -16.424 12.111 1.00 68.75 69 GLY A C 1
ATOM 530 O O . GLY A 1 69 ? 4.756 -16.474 12.285 1.00 68.75 69 GLY A O 1
ATOM 531 N N . ALA A 1 70 ? 6.765 -17.497 12.182 1.00 64.81 70 ALA A N 1
ATOM 532 C CA . ALA A 1 70 ? 6.266 -18.876 12.221 1.00 64.81 70 ALA A CA 1
ATOM 533 C C . ALA A 1 70 ? 5.313 -19.167 13.401 1.00 64.81 70 ALA A C 1
ATOM 535 O O . ALA A 1 70 ? 4.556 -20.134 13.373 1.00 64.81 70 ALA A O 1
ATOM 536 N N . TYR A 1 71 ? 5.324 -18.311 14.427 1.00 63.34 71 TYR A N 1
ATOM 537 C CA . TYR A 1 71 ? 4.557 -18.465 15.662 1.00 63.34 71 TYR A CA 1
ATOM 538 C C . TYR A 1 71 ? 3.386 -17.476 15.811 1.00 63.34 71 TYR A C 1
ATOM 540 O O . TYR A 1 71 ? 2.714 -17.474 16.845 1.00 63.34 71 TYR A O 1
ATOM 548 N N . SER A 1 72 ? 3.119 -16.612 14.823 1.00 69.31 72 SER A N 1
ATOM 549 C CA . SER A 1 72 ? 2.027 -15.632 14.917 1.00 69.31 72 SER A CA 1
ATOM 550 C C . SER A 1 72 ? 0.702 -16.219 14.426 1.00 69.31 72 SER A C 1
ATOM 552 O O . SER A 1 72 ? 0.527 -16.460 13.239 1.00 69.31 72 SER A O 1
ATOM 554 N N . ILE A 1 73 ? -0.271 -16.381 15.330 1.00 73.62 73 ILE A N 1
ATOM 555 C CA . ILE A 1 73 ? -1.636 -16.837 14.988 1.00 73.62 73 ILE A CA 1
ATOM 556 C C . ILE A 1 73 ? -2.429 -15.731 14.265 1.00 73.62 73 ILE A C 1
ATOM 558 O O . ILE A 1 73 ? -3.334 -16.011 13.486 1.00 73.62 73 ILE A O 1
ATOM 562 N N . LYS A 1 74 ? -2.096 -14.458 14.518 1.00 81.88 74 LYS A N 1
ATOM 563 C CA . LYS A 1 74 ? -2.756 -13.300 13.899 1.00 81.88 74 LYS A CA 1
ATOM 564 C C . LYS A 1 74 ? -1.904 -12.719 12.776 1.00 81.88 74 LYS 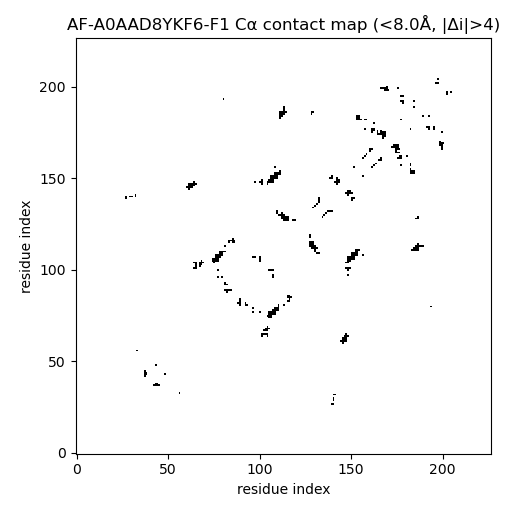A C 1
ATOM 566 O O . LYS A 1 74 ? -0.691 -12.553 12.948 1.00 81.88 74 LYS A O 1
ATOM 571 N N . ARG A 1 75 ? -2.559 -12.350 11.671 1.00 85.94 75 ARG A N 1
ATOM 572 C CA . ARG A 1 75 ? -1.951 -11.598 10.569 1.00 85.94 75 ARG A CA 1
ATOM 573 C C . ARG A 1 75 ? -1.531 -10.215 11.072 1.00 85.94 75 ARG A C 1
ATOM 575 O O . ARG A 1 75 ? -2.253 -9.573 11.833 1.00 85.94 75 ARG A O 1
ATOM 582 N N . LYS A 1 76 ? -0.329 -9.787 10.694 1.00 89.50 76 LYS A N 1
ATOM 583 C CA . LYS A 1 76 ? 0.232 -8.477 11.039 1.00 89.50 76 LYS A CA 1
ATOM 584 C C . LYS A 1 76 ? 0.587 -7.758 9.756 1.00 89.50 76 LYS A C 1
ATOM 586 O O . LYS A 1 76 ? 1.123 -8.373 8.842 1.00 89.50 76 LYS A O 1
ATOM 591 N N . TYR A 1 77 ? 0.348 -6.458 9.740 1.00 91.56 77 TYR A N 1
ATOM 592 C CA . TYR A 1 77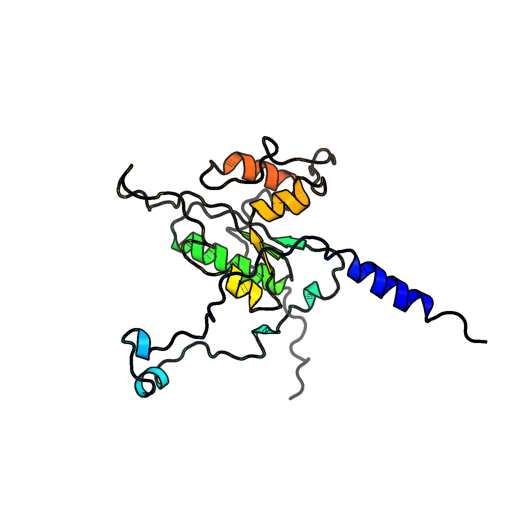 ? 0.560 -5.628 8.566 1.00 91.56 77 TYR A CA 1
ATOM 593 C C . TYR A 1 77 ? 1.778 -4.722 8.749 1.00 91.56 77 TYR A C 1
ATOM 595 O O . TYR A 1 77 ? 2.170 -4.399 9.882 1.00 91.56 77 TYR A O 1
ATOM 603 N N . LEU A 1 78 ? 2.384 -4.346 7.627 1.00 92.12 78 LEU A N 1
ATOM 604 C CA . LEU A 1 78 ? 3.356 -3.267 7.515 1.00 92.12 78 LEU A CA 1
ATOM 605 C C . LEU A 1 78 ? 2.863 -2.310 6.428 1.00 92.12 78 LEU A C 1
ATOM 607 O O . LEU A 1 78 ? 2.832 -2.664 5.255 1.00 92.12 78 LEU A O 1
ATOM 611 N N . THR A 1 79 ? 2.459 -1.111 6.834 1.00 90.00 79 THR A N 1
ATOM 612 C CA . THR A 1 79 ? 2.076 -0.011 5.940 1.00 90.00 79 THR A CA 1
ATOM 613 C C . THR A 1 79 ? 3.196 1.019 5.922 1.00 90.00 79 THR A C 1
ATOM 615 O O . THR A 1 79 ? 3.835 1.242 6.952 1.00 90.00 79 THR A O 1
ATOM 618 N N . PHE A 1 80 ? 3.383 1.708 4.804 1.00 87.56 80 PHE A N 1
ATOM 619 C CA . PHE A 1 80 ? 4.339 2.805 4.707 1.00 87.56 80 PHE A CA 1
ATOM 620 C C . PHE A 1 80 ? 3.782 3.940 3.855 1.00 87.56 80 PHE A C 1
ATOM 622 O O . PHE A 1 80 ? 2.897 3.748 3.020 1.00 87.56 80 PHE A O 1
ATOM 629 N N . ASP A 1 81 ? 4.325 5.128 4.080 1.00 82.12 81 ASP A N 1
ATOM 630 C CA . ASP A 1 81 ? 4.044 6.294 3.262 1.00 82.12 81 ASP A CA 1
ATOM 631 C C . ASP A 1 81 ? 5.053 6.385 2.123 1.00 82.12 81 ASP A C 1
ATOM 633 O O . ASP A 1 81 ? 6.251 6.201 2.334 1.00 82.12 81 ASP A O 1
ATOM 637 N N . GLN A 1 82 ? 4.579 6.744 0.929 1.00 74.88 82 GLN A N 1
ATOM 638 C CA . GLN A 1 82 ? 5.484 7.175 -0.131 1.00 74.88 82 GLN A CA 1
ATOM 639 C C . GLN A 1 82 ? 6.177 8.469 0.315 1.00 74.88 82 GLN A C 1
ATOM 641 O O . GLN A 1 82 ? 5.515 9.418 0.761 1.00 74.88 82 GLN A O 1
ATOM 646 N N . ASP A 1 83 ? 7.507 8.468 0.230 1.00 69.00 83 ASP A N 1
ATOM 647 C CA . ASP A 1 83 ? 8.342 9.634 0.504 1.00 69.00 83 ASP A CA 1
ATOM 648 C C . ASP A 1 83 ? 7.991 10.783 -0.463 1.00 69.00 83 ASP A C 1
ATOM 650 O O . ASP A 1 83 ? 7.613 10.558 -1.614 1.00 69.00 83 ASP A O 1
ATOM 654 N N . GLY A 1 84 ? 8.115 12.027 0.003 1.00 69.50 84 GLY A N 1
ATOM 655 C CA . GLY A 1 84 ? 7.920 13.233 -0.807 1.00 69.50 84 GLY A CA 1
ATOM 656 C C . GLY A 1 84 ? 9.084 13.538 -1.759 1.00 69.50 84 GLY A C 1
ATOM 657 O O . GLY A 1 84 ? 9.041 14.544 -2.468 1.00 69.50 84 GLY A O 1
ATOM 658 N N . GLY A 1 85 ? 10.128 12.704 -1.755 1.00 73.50 85 GLY A N 1
ATOM 659 C CA . GLY A 1 85 ? 11.285 12.802 -2.636 1.00 73.50 85 GLY A CA 1
ATOM 660 C C . GLY A 1 85 ? 11.015 12.406 -4.094 1.00 73.50 85 GLY A C 1
ATOM 661 O O . GLY A 1 85 ? 9.897 12.109 -4.512 1.00 73.50 85 GLY A O 1
ATOM 662 N N . GLY A 1 86 ? 12.078 12.413 -4.904 1.00 80.81 86 GLY A N 1
ATOM 663 C CA . GLY A 1 86 ? 12.025 11.917 -6.283 1.00 80.81 86 GLY A CA 1
ATOM 664 C C . GLY A 1 86 ? 11.890 10.389 -6.359 1.00 80.81 86 GLY A C 1
ATOM 665 O O . GLY A 1 86 ? 12.040 9.688 -5.359 1.00 80.81 86 GLY A O 1
ATOM 666 N N . PHE A 1 87 ? 11.672 9.858 -7.568 1.00 82.50 87 PHE A N 1
ATOM 667 C CA . PHE A 1 87 ? 11.444 8.422 -7.804 1.00 82.50 87 PHE A CA 1
ATOM 668 C C . PHE A 1 87 ? 12.496 7.503 -7.160 1.00 82.50 87 PHE A C 1
ATOM 670 O O . PHE A 1 87 ? 12.137 6.480 -6.591 1.00 82.50 87 PHE A O 1
ATOM 677 N N . ASN A 1 88 ? 13.778 7.883 -7.162 1.00 83.62 88 ASN A N 1
ATOM 678 C CA . ASN A 1 88 ? 14.841 7.074 -6.552 1.00 83.62 88 ASN A CA 1
ATOM 679 C C . ASN A 1 88 ? 14.683 6.906 -5.030 1.00 83.62 88 ASN A C 1
ATOM 681 O O . ASN A 1 88 ? 14.980 5.832 -4.503 1.00 83.62 88 ASN A O 1
ATOM 685 N N . ASN A 1 89 ? 14.181 7.926 -4.327 1.00 83.94 89 ASN A N 1
ATOM 686 C CA . ASN A 1 89 ? 13.897 7.819 -2.894 1.00 83.94 89 ASN A CA 1
ATOM 687 C C . ASN A 1 89 ? 12.684 6.923 -2.657 1.00 83.94 89 ASN A C 1
ATOM 689 O O . ASN A 1 89 ? 12.718 6.048 -1.797 1.00 83.94 89 ASN A O 1
ATOM 693 N N . ILE A 1 90 ? 11.641 7.097 -3.474 1.00 83.81 90 ILE A N 1
ATOM 694 C CA . ILE A 1 90 ? 10.427 6.277 -3.419 1.00 83.81 90 ILE A CA 1
ATOM 695 C C . ILE A 1 90 ? 10.780 4.800 -3.654 1.00 83.81 90 ILE A C 1
ATOM 697 O O . ILE A 1 90 ? 10.349 3.937 -2.890 1.00 83.81 90 ILE A O 1
ATOM 701 N N . ARG A 1 91 ? 11.621 4.514 -4.655 1.00 86.06 91 ARG A N 1
ATOM 702 C CA . ARG A 1 91 ? 12.130 3.172 -4.975 1.00 86.06 91 ARG A CA 1
ATOM 703 C C . ARG A 1 91 ? 12.920 2.578 -3.811 1.00 86.06 91 ARG A C 1
ATOM 705 O O . ARG A 1 91 ? 12.621 1.470 -3.382 1.00 86.06 91 ARG A O 1
ATOM 712 N N . THR A 1 92 ? 13.866 3.331 -3.256 1.00 86.75 92 THR A N 1
ATOM 713 C CA . THR A 1 92 ? 14.679 2.875 -2.114 1.00 86.75 92 THR A CA 1
ATOM 714 C C . THR A 1 92 ? 13.822 2.599 -0.872 1.00 86.75 92 THR A C 1
ATOM 716 O O . THR A 1 92 ? 14.009 1.588 -0.194 1.00 86.75 92 THR A O 1
ATOM 719 N N . SER A 1 93 ? 12.847 3.466 -0.584 1.00 86.25 93 SER A N 1
ATOM 720 C CA . SER A 1 93 ? 11.905 3.281 0.523 1.00 86.25 93 SER A CA 1
ATOM 721 C C . SER A 1 93 ? 11.064 2.014 0.332 1.00 86.25 93 SER A C 1
ATOM 723 O O . SER A 1 93 ? 10.991 1.182 1.234 1.00 86.25 93 SER A O 1
ATOM 725 N N . MET A 1 94 ? 10.508 1.812 -0.866 1.00 88.44 94 MET A N 1
ATOM 726 C CA . MET A 1 94 ? 9.723 0.623 -1.204 1.00 88.44 94 MET A CA 1
ATOM 727 C C . MET A 1 94 ? 10.525 -0.672 -1.020 1.00 88.44 94 MET A C 1
ATOM 729 O O . MET A 1 94 ? 10.053 -1.589 -0.353 1.00 88.44 94 MET A O 1
ATOM 733 N N . GLU A 1 95 ? 11.740 -0.746 -1.565 1.00 88.69 95 GLU A N 1
ATOM 734 C CA . GLU A 1 95 ? 12.600 -1.932 -1.439 1.00 88.69 95 GLU A CA 1
ATOM 735 C C . GLU A 1 95 ? 12.927 -2.245 0.020 1.00 88.69 95 GLU A C 1
ATOM 737 O O . GLU A 1 95 ? 12.848 -3.395 0.453 1.00 88.69 95 GLU A O 1
ATOM 742 N N . THR A 1 96 ? 13.205 -1.206 0.806 1.00 90.75 96 THR A N 1
ATOM 743 C CA . THR A 1 96 ? 13.444 -1.340 2.245 1.00 90.75 96 THR A CA 1
ATOM 744 C C . THR A 1 96 ? 12.220 -1.926 2.955 1.00 90.75 96 THR A C 1
ATOM 746 O O . THR A 1 96 ? 12.356 -2.836 3.775 1.00 90.75 96 THR A O 1
ATOM 749 N N . MET A 1 97 ? 11.014 -1.458 2.620 1.00 90.94 97 MET A N 1
ATOM 750 C CA . MET A 1 97 ? 9.772 -1.961 3.215 1.00 90.94 97 MET A CA 1
ATOM 751 C C . MET A 1 97 ? 9.457 -3.400 2.801 1.00 90.94 97 MET A C 1
ATOM 753 O O . MET A 1 97 ? 8.965 -4.163 3.632 1.00 90.94 97 MET A O 1
ATOM 757 N N . ILE A 1 98 ? 9.788 -3.803 1.571 1.00 90.88 98 ILE A N 1
ATOM 758 C CA . ILE A 1 98 ? 9.669 -5.199 1.117 1.00 90.88 98 ILE A CA 1
ATOM 759 C C . ILE A 1 98 ? 10.567 -6.106 1.960 1.00 90.88 98 ILE A C 1
ATOM 761 O O . ILE A 1 98 ? 10.095 -7.101 2.516 1.00 90.88 98 ILE A O 1
ATOM 765 N N . VAL A 1 99 ? 11.840 -5.735 2.126 1.00 91.06 99 VAL A N 1
ATOM 766 C CA . VAL A 1 99 ? 12.793 -6.511 2.934 1.00 91.06 99 VAL A CA 1
ATOM 767 C C . VAL A 1 99 ? 12.342 -6.585 4.395 1.00 91.06 99 VAL A C 1
ATOM 769 O O . VAL A 1 99 ? 12.373 -7.662 4.992 1.00 91.06 99 VAL A O 1
ATOM 772 N N . MET A 1 100 ? 11.871 -5.476 4.973 1.00 91.19 100 MET A N 1
ATOM 773 C CA . MET A 1 100 ? 11.346 -5.462 6.343 1.00 91.19 100 MET A CA 1
ATOM 774 C C . MET A 1 100 ? 10.094 -6.331 6.495 1.00 91.19 100 MET A C 1
ATOM 776 O O . MET A 1 100 ? 10.005 -7.103 7.451 1.00 91.19 100 MET A O 1
ATOM 780 N N . ALA A 1 101 ? 9.136 -6.242 5.568 1.00 91.00 101 ALA A N 1
ATOM 781 C CA . ALA A 1 101 ? 7.928 -7.063 5.591 1.00 91.00 101 ALA A CA 1
ATOM 782 C C . ALA A 1 101 ? 8.274 -8.553 5.550 1.00 91.00 101 ALA A C 1
ATOM 784 O O . ALA A 1 101 ? 7.792 -9.321 6.386 1.00 91.00 101 ALA A O 1
ATOM 785 N N . HIS A 1 102 ? 9.178 -8.930 4.648 1.00 90.31 102 HIS A N 1
ATOM 786 C CA . HIS A 1 102 ? 9.667 -10.293 4.511 1.00 90.31 102 HIS A CA 1
ATOM 787 C C . HIS A 1 102 ? 10.387 -10.784 5.781 1.00 90.31 102 HIS A C 1
ATOM 789 O O . HIS A 1 102 ? 10.040 -11.825 6.344 1.00 90.31 102 HIS A O 1
ATOM 795 N N . ALA A 1 103 ? 11.337 -10.001 6.303 1.00 90.19 103 ALA A N 1
ATOM 796 C CA . ALA A 1 103 ? 12.105 -10.354 7.497 1.00 90.19 103 ALA A CA 1
ATOM 797 C C . ALA A 1 103 ? 11.230 -10.454 8.758 1.00 90.19 103 ALA A C 1
ATOM 799 O O . ALA A 1 103 ? 11.462 -11.311 9.610 1.00 90.19 103 ALA A O 1
ATOM 800 N N . MET A 1 104 ? 10.208 -9.608 8.886 1.00 88.94 104 MET A N 1
ATOM 801 C CA . MET A 1 104 ? 9.301 -9.589 10.039 1.00 88.94 104 MET A CA 1
ATOM 802 C C . MET A 1 104 ? 8.071 -10.491 9.864 1.00 88.94 104 MET A C 1
ATOM 804 O O . MET A 1 104 ? 7.224 -10.519 10.763 1.00 88.94 104 MET A O 1
ATOM 808 N N . SER A 1 105 ? 7.944 -11.171 8.718 1.00 90.19 105 SER A N 1
ATOM 809 C CA . SER A 1 105 ? 6.758 -11.940 8.313 1.00 90.19 105 SER A CA 1
ATOM 810 C C . SER A 1 105 ? 5.454 -11.152 8.466 1.00 90.19 105 SER A C 1
ATOM 812 O O . SER A 1 105 ? 4.478 -11.612 9.069 1.00 90.19 105 SER A O 1
ATOM 814 N N . ARG A 1 106 ? 5.457 -9.918 7.968 1.00 90.38 106 ARG A N 1
ATOM 815 C CA . ARG A 1 106 ? 4.279 -9.050 7.927 1.00 90.38 106 ARG A CA 1
ATOM 816 C C . ARG A 1 106 ? 3.743 -8.998 6.508 1.00 90.38 106 ARG A C 1
ATOM 818 O O . ARG A 1 106 ? 4.509 -8.985 5.553 1.00 90.38 106 ARG A O 1
ATOM 825 N N . THR A 1 107 ? 2.427 -8.902 6.384 1.00 91.44 107 THR A N 1
ATOM 826 C CA . THR A 1 107 ? 1.787 -8.573 5.114 1.00 91.44 107 THR A CA 1
ATOM 827 C C . THR A 1 107 ? 2.107 -7.119 4.776 1.00 91.44 107 THR A C 1
ATOM 829 O O . THR A 1 107 ? 1.759 -6.209 5.535 1.00 91.44 107 THR A O 1
ATOM 832 N N . LEU A 1 108 ? 2.799 -6.906 3.662 1.00 93.31 108 LEU A N 1
ATOM 833 C CA . LEU A 1 108 ? 3.109 -5.587 3.134 1.00 93.31 108 LEU A CA 1
ATOM 834 C C . LEU A 1 108 ? 1.841 -4.972 2.543 1.00 93.31 108 LEU A C 1
ATOM 836 O O . LEU A 1 108 ? 1.200 -5.564 1.678 1.00 93.31 108 LEU A O 1
ATOM 840 N N . VAL A 1 109 ? 1.489 -3.777 3.004 1.00 92.56 109 VAL A N 1
ATOM 841 C CA . VAL A 1 109 ? 0.367 -3.006 2.472 1.00 92.56 109 VAL A CA 1
ATOM 842 C C . VAL A 1 109 ? 0.922 -1.904 1.591 1.00 92.56 109 VAL A C 1
ATOM 844 O O . VAL A 1 109 ? 1.613 -0.998 2.068 1.00 92.56 109 VAL A O 1
ATOM 847 N N . MET A 1 110 ? 0.604 -1.977 0.305 1.00 91.31 110 MET A N 1
ATOM 848 C CA . MET A 1 110 ? 1.095 -1.025 -0.679 1.00 91.31 110 MET A CA 1
ATOM 849 C C . MET A 1 110 ? 0.288 0.275 -0.622 1.00 91.31 110 MET A C 1
ATOM 851 O O . MET A 1 110 ? -0.946 0.227 -0.608 1.00 91.31 110 MET A O 1
ATOM 855 N N . PRO A 1 111 ? 0.953 1.444 -0.585 1.00 90.56 111 PRO A N 1
ATOM 856 C CA . PRO A 1 111 ? 0.272 2.731 -0.565 1.00 90.56 111 PRO A CA 1
ATOM 857 C C . PRO A 1 111 ? -0.526 2.953 -1.859 1.00 90.56 111 PRO A C 1
ATOM 859 O O . PRO A 1 111 ? -0.126 2.454 -2.914 1.00 90.56 111 PRO A O 1
ATOM 862 N N . PRO A 1 112 ? -1.621 3.734 -1.803 1.00 90.94 112 PRO A N 1
ATOM 863 C CA . PRO A 1 112 ? -2.404 4.063 -2.989 1.00 90.94 112 PRO A CA 1
ATOM 864 C C . PRO A 1 112 ? -1.566 4.859 -3.993 1.00 90.94 112 PRO A C 1
ATOM 866 O O . PRO A 1 112 ? -0.533 5.442 -3.643 1.00 90.94 112 PRO A O 1
ATOM 869 N N . SER A 1 113 ? -2.033 4.929 -5.235 1.00 88.62 113 SER A N 1
ATOM 870 C CA . SER A 1 113 ? -1.399 5.739 -6.270 1.00 88.62 113 SER A CA 1
ATOM 871 C C . SER A 1 113 ? -1.369 7.216 -5.878 1.00 88.62 113 SER A C 1
ATOM 873 O O . SER A 1 113 ? -2.381 7.819 -5.507 1.00 88.62 113 SER A O 1
ATOM 875 N N . GLN A 1 114 ? -0.188 7.822 -5.965 1.00 84.62 114 GLN A N 1
ATOM 876 C CA . GLN A 1 114 ? 0.027 9.219 -5.597 1.00 84.62 114 GLN A CA 1
ATOM 877 C C . GLN A 1 114 ? 0.759 9.957 -6.706 1.00 84.62 114 GLN A C 1
ATOM 879 O O . GLN A 1 114 ? 1.291 9.377 -7.657 1.00 84.62 114 GLN A O 1
ATOM 884 N N . GLN A 1 115 ? 0.736 11.281 -6.597 1.00 79.62 115 GLN A N 1
ATOM 885 C CA . GLN A 1 115 ? 1.508 12.122 -7.486 1.00 79.62 115 GLN A CA 1
ATOM 886 C C . GLN A 1 115 ? 2.987 12.065 -7.112 1.00 79.62 115 GLN A C 1
ATOM 888 O O . GLN A 1 115 ? 3.366 12.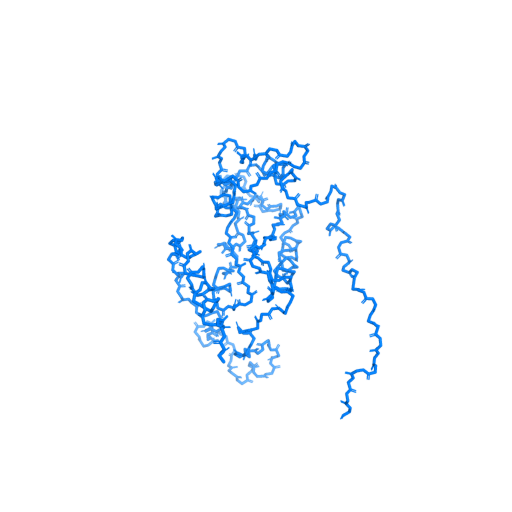500 -6.028 1.00 79.62 115 GLN A O 1
ATOM 893 N N . MET A 1 116 ? 3.822 11.595 -8.037 1.00 77.00 116 MET A N 1
ATOM 894 C CA . MET A 1 116 ? 5.269 11.588 -7.840 1.00 77.00 116 MET A CA 1
ATOM 895 C C . MET A 1 116 ? 5.849 12.984 -8.066 1.00 77.00 116 MET A C 1
ATOM 897 O O . MET A 1 116 ? 5.609 13.637 -9.093 1.00 77.00 116 MET A O 1
ATOM 901 N N . TYR A 1 117 ? 6.630 13.440 -7.091 1.00 67.88 117 TYR A N 1
ATOM 902 C CA . TYR A 1 117 ? 7.380 14.682 -7.180 1.00 67.88 117 TYR A CA 1
ATOM 903 C C . TYR A 1 117 ? 8.338 14.600 -8.384 1.00 67.88 117 TYR A C 1
ATOM 905 O O . TYR A 1 117 ? 8.999 13.588 -8.594 1.00 67.88 117 TYR A O 1
ATOM 913 N N . LEU A 1 118 ? 8.389 15.663 -9.195 1.00 69.94 118 LEU A N 1
ATOM 914 C CA . LEU A 1 118 ? 9.189 15.822 -10.430 1.00 69.94 118 LEU A CA 1
ATOM 915 C C . LEU A 1 118 ? 8.631 15.247 -11.748 1.00 69.94 118 LEU A C 1
ATOM 917 O O . LEU A 1 118 ? 9.100 15.669 -12.803 1.00 69.94 118 LEU A O 1
ATOM 921 N N . LEU A 1 119 ? 7.576 14.424 -11.763 1.00 68.62 119 LEU A N 1
ATOM 922 C CA . LEU A 1 119 ? 6.965 1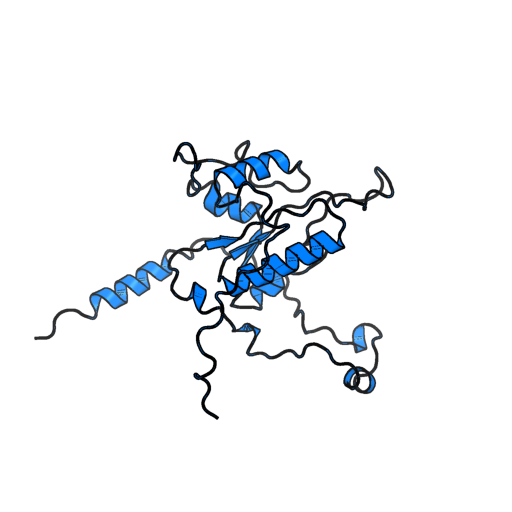3.946 -13.025 1.00 68.62 119 LEU A CA 1
ATOM 923 C C . LEU A 1 119 ? 5.934 14.926 -13.641 1.00 68.62 119 LEU A C 1
ATOM 925 O O . LEU A 1 119 ? 5.050 14.534 -14.396 1.00 68.62 119 LEU A O 1
ATOM 929 N N . ARG A 1 120 ? 6.031 16.233 -13.348 1.00 62.84 120 ARG A N 1
ATOM 930 C CA . ARG A 1 120 ? 5.085 17.279 -13.812 1.00 62.84 120 ARG A CA 1
ATOM 931 C C . ARG A 1 120 ? 5.596 18.071 -15.019 1.00 62.84 120 ARG A C 1
ATOM 933 O O . ARG A 1 120 ? 5.503 19.299 -15.015 1.00 62.84 120 ARG A O 1
ATOM 940 N N . LYS A 1 121 ? 6.150 17.405 -16.035 1.00 57.31 121 LYS A N 1
ATOM 941 C CA . LYS A 1 121 ? 6.777 18.125 -17.156 1.00 57.31 121 LYS A CA 1
ATOM 942 C C . LYS A 1 121 ? 5.761 18.925 -17.984 1.00 57.31 121 LYS A C 1
ATOM 944 O O . LYS A 1 121 ? 6.064 20.056 -18.337 1.00 57.31 121 LYS A O 1
ATOM 949 N N . ASP A 1 122 ? 4.536 18.413 -18.155 1.00 64.12 122 ASP A N 1
ATOM 950 C CA . ASP A 1 122 ? 3.448 19.115 -18.849 1.00 64.12 122 ASP A CA 1
ATOM 951 C C . ASP A 1 122 ? 2.119 19.021 -18.085 1.00 64.12 122 ASP A C 1
ATOM 953 O O . ASP A 1 122 ? 1.489 17.962 -17.996 1.00 64.12 122 ASP A O 1
ATOM 957 N N . LYS A 1 123 ? 1.653 20.149 -17.533 1.00 57.16 123 LYS A N 1
ATOM 958 C CA . LYS A 1 123 ? 0.348 20.229 -16.859 1.00 57.16 123 LYS A CA 1
ATOM 959 C C . LYS A 1 123 ? -0.771 19.942 -17.876 1.00 57.16 123 LYS A C 1
ATOM 961 O O . LYS A 1 123 ? -1.019 20.755 -18.758 1.00 57.16 123 LYS A O 1
ATOM 966 N N . GLY A 1 124 ? -1.445 18.798 -17.732 1.00 62.25 124 GLY A N 1
ATOM 967 C CA . GLY A 1 124 ? -2.673 18.455 -18.466 1.00 62.25 124 GLY A CA 1
ATOM 968 C C . GLY A 1 124 ? -2.519 17.524 -19.675 1.00 62.25 124 GLY A C 1
ATOM 969 O O . GLY A 1 124 ? -3.533 17.151 -20.251 1.00 62.25 124 GLY A O 1
ATOM 970 N N . LYS A 1 125 ? -1.297 17.120 -20.054 1.00 68.81 125 LYS A N 1
ATOM 971 C CA . LYS A 1 125 ? -1.068 16.188 -21.183 1.00 68.81 125 LYS A CA 1
ATOM 972 C C . LYS A 1 125 ? -0.643 14.782 -20.766 1.00 68.81 125 LYS A C 1
ATOM 974 O O . LYS A 1 125 ? -0.663 13.875 -21.589 1.00 68.81 125 LYS A O 1
ATOM 979 N N . GLN A 1 126 ? -0.225 14.605 -19.516 1.00 70.69 126 GLN A N 1
ATOM 980 C CA . GLN A 1 126 ? 0.361 13.361 -19.024 1.00 70.69 126 GLN A CA 1
ATOM 981 C C . GLN A 1 126 ? -0.319 12.917 -17.731 1.00 70.69 126 GLN A C 1
ATOM 983 O O . GLN A 1 126 ? -0.764 13.746 -16.932 1.00 70.69 126 GLN A O 1
ATOM 988 N N . ARG A 1 127 ? -0.391 11.597 -17.534 1.00 73.38 127 ARG A N 1
ATOM 989 C CA . ARG A 1 127 ? -0.828 10.986 -16.278 1.00 73.38 127 ARG A CA 1
ATOM 990 C C . ARG A 1 127 ? 0.120 11.426 -15.160 1.00 73.38 127 ARG A C 1
ATOM 992 O O . ARG A 1 127 ? 1.332 11.401 -15.334 1.00 73.38 127 ARG A O 1
ATOM 999 N N . ILE A 1 128 ? -0.442 11.855 -14.030 1.00 74.19 128 ILE A N 1
ATOM 1000 C CA . ILE A 1 128 ? 0.327 12.411 -12.902 1.00 74.19 128 ILE A CA 1
ATOM 1001 C C . ILE A 1 128 ? 0.296 11.539 -11.647 1.00 74.19 128 ILE A C 1
ATOM 1003 O O . ILE A 1 128 ? 1.060 11.814 -10.729 1.00 74.19 128 ILE A O 1
ATOM 1007 N N . HIS A 1 129 ? -0.572 10.525 -11.597 1.00 79.94 129 HIS A N 1
ATOM 1008 C CA . HIS A 1 129 ? -0.701 9.599 -10.473 1.00 79.94 129 HIS A CA 1
ATOM 1009 C C . HIS A 1 129 ? -0.207 8.222 -10.882 1.00 79.94 129 HIS A C 1
ATOM 1011 O O . HIS A 1 129 ? -0.679 7.676 -11.884 1.00 79.94 129 HIS A O 1
ATOM 1017 N N . PHE A 1 130 ? 0.701 7.668 -10.089 1.00 82.00 130 PHE A N 1
ATOM 1018 C CA . PHE A 1 130 ? 1.322 6.383 -10.369 1.00 82.00 130 PHE A CA 1
ATOM 1019 C C . PHE A 1 130 ? 1.224 5.466 -9.151 1.00 82.00 130 PHE A C 1
ATOM 1021 O O . PHE A 1 130 ? 1.375 5.916 -8.012 1.00 82.00 130 PHE A O 1
ATOM 1028 N N . SER A 1 131 ? 0.968 4.186 -9.402 1.00 83.94 131 SER A N 1
ATOM 1029 C CA . SER A 1 131 ? 1.080 3.102 -8.433 1.00 83.94 131 SER A CA 1
ATOM 1030 C C . SER A 1 131 ? 2.388 2.350 -8.655 1.00 83.94 131 SER A C 1
ATOM 1032 O O . SER A 1 131 ? 2.718 1.976 -9.779 1.00 83.94 131 SER A O 1
ATOM 1034 N N . LEU A 1 132 ? 3.110 2.062 -7.572 1.00 81.62 132 LEU A N 1
ATOM 1035 C CA . LEU A 1 132 ? 4.317 1.238 -7.639 1.00 81.62 132 LEU A CA 1
ATOM 1036 C C . LEU A 1 132 ? 4.004 -0.201 -8.083 1.00 81.62 132 LEU A C 1
ATOM 1038 O O . LEU A 1 132 ? 4.808 -0.784 -8.801 1.00 81.62 132 LEU A O 1
ATOM 1042 N N . THR A 1 133 ? 2.839 -0.745 -7.713 1.00 79.38 133 THR A N 1
ATOM 1043 C CA . THR A 1 133 ? 2.443 -2.139 -7.999 1.00 79.38 133 THR A CA 1
ATOM 1044 C C . THR A 1 133 ? 1.890 -2.373 -9.401 1.00 79.38 133 THR A C 1
ATOM 1046 O O . THR A 1 133 ? 1.881 -3.505 -9.864 1.00 79.38 133 THR A O 1
ATOM 1049 N N . HIS A 1 134 ? 1.368 -1.339 -10.062 1.00 78.62 134 HIS A N 1
ATOM 1050 C CA . HIS A 1 134 ? 0.714 -1.500 -11.367 1.00 78.62 134 HIS A CA 1
ATOM 1051 C C . HIS A 1 134 ? 1.476 -0.815 -12.497 1.00 78.62 134 HIS A C 1
ATOM 1053 O O . HIS A 1 134 ? 1.441 -1.298 -13.622 1.00 78.62 134 HIS A O 1
ATOM 1059 N N . ASP A 1 135 ? 2.155 0.306 -12.223 1.00 81.69 135 ASP A N 1
ATOM 1060 C CA . ASP A 1 135 ? 2.825 1.080 -13.273 1.00 81.69 135 ASP A CA 1
ATOM 1061 C C . ASP A 1 135 ? 4.325 0.763 -13.396 1.00 81.69 135 ASP A C 1
ATOM 1063 O O . ASP A 1 135 ? 4.907 1.043 -14.441 1.00 81.69 135 ASP A O 1
ATOM 1067 N N . PHE A 1 136 ? 4.963 0.205 -12.356 1.00 83.44 136 PHE A N 1
ATOM 1068 C CA . PHE A 1 136 ? 6.423 0.013 -12.329 1.00 83.44 136 PHE A CA 1
ATOM 1069 C C . PHE A 1 136 ? 6.881 -1.408 -11.991 1.00 83.44 136 PHE A C 1
ATOM 1071 O O . PHE A 1 136 ? 7.838 -1.883 -12.597 1.00 83.44 136 PHE A O 1
ATOM 1078 N N . TYR A 1 137 ? 6.242 -2.079 -11.031 1.00 83.19 137 TYR A N 1
ATOM 1079 C CA . TYR A 1 137 ? 6.704 -3.370 -10.518 1.00 83.19 137 TYR A CA 1
ATOM 1080 C C . TYR A 1 137 ? 5.554 -4.360 -10.386 1.00 83.19 137 TYR A C 1
ATOM 1082 O O . TYR A 1 137 ? 4.549 -4.041 -9.765 1.00 83.19 137 TYR A O 1
ATOM 1090 N N . HIS A 1 138 ? 5.743 -5.598 -10.837 1.00 83.00 138 HIS A N 1
ATOM 1091 C CA . HIS A 1 138 ? 4.775 -6.690 -10.679 1.00 83.00 138 HIS A CA 1
ATOM 1092 C C . HIS A 1 138 ? 4.811 -7.305 -9.264 1.00 83.00 138 HIS A C 1
ATOM 1094 O O . HIS A 1 138 ? 4.973 -8.510 -9.098 1.00 83.00 138 HIS A O 1
ATOM 1100 N N . LEU A 1 139 ? 4.695 -6.485 -8.214 1.00 82.56 139 LEU A N 1
ATOM 1101 C CA . LEU A 1 139 ? 4.862 -6.938 -6.821 1.00 82.56 139 LEU A CA 1
ATOM 1102 C C . LEU A 1 139 ? 3.803 -7.948 -6.364 1.00 82.56 139 LEU A C 1
ATOM 1104 O O . LEU A 1 139 ? 4.076 -8.754 -5.479 1.00 82.56 139 LEU A O 1
ATOM 1108 N N . GLU A 1 140 ? 2.614 -7.920 -6.962 1.00 78.38 140 GLU A N 1
ATOM 1109 C CA . GLU A 1 140 ? 1.578 -8.928 -6.713 1.00 78.38 140 GLU A CA 1
ATOM 1110 C C . GLU A 1 140 ? 2.032 -10.314 -7.181 1.00 78.38 140 GLU A C 1
ATOM 1112 O O . GLU A 1 140 ? 1.848 -11.291 -6.460 1.00 78.38 140 GLU A O 1
ATOM 1117 N N . GLN A 1 141 ? 2.703 -10.383 -8.335 1.00 80.44 141 GLN A N 1
ATOM 1118 C CA . GLN A 1 141 ? 3.284 -11.620 -8.851 1.00 80.44 141 GLN A CA 1
ATOM 1119 C C . GLN A 1 141 ? 4.442 -12.090 -7.963 1.00 80.44 141 GLN A C 1
ATOM 1121 O O . GLN A 1 141 ? 4.479 -13.256 -7.583 1.00 80.44 141 GLN A O 1
ATOM 1126 N N . VAL A 1 142 ? 5.314 -11.172 -7.524 1.00 82.31 142 VAL A N 1
ATOM 1127 C CA . VAL A 1 142 ? 6.401 -11.496 -6.578 1.00 82.31 142 VAL A CA 1
ATOM 1128 C C . VAL A 1 142 ? 5.844 -12.100 -5.284 1.00 82.31 142 VAL A C 1
ATOM 1130 O O . VAL A 1 142 ? 6.359 -13.100 -4.794 1.00 82.31 142 VAL A O 1
ATOM 1133 N N . GLY A 1 143 ? 4.780 -11.516 -4.722 1.00 81.50 143 GLY A N 1
ATOM 1134 C CA . GLY A 1 143 ? 4.137 -12.047 -3.516 1.00 81.50 143 GLY A CA 1
ATOM 1135 C C . GLY A 1 143 ? 3.366 -13.356 -3.736 1.00 81.50 143 GLY A C 1
ATOM 1136 O O . GLY A 1 143 ? 3.092 -14.077 -2.779 1.00 81.50 143 GLY A O 1
ATOM 1137 N N . TYR A 1 144 ? 3.000 -13.669 -4.980 1.00 82.12 144 TYR A N 1
ATOM 1138 C CA . TYR A 1 144 ? 2.375 -14.940 -5.341 1.00 82.12 144 TYR A CA 1
ATOM 1139 C C . TYR A 1 144 ? 3.412 -16.063 -5.491 1.00 82.12 144 TYR A C 1
ATOM 1141 O O . TYR A 1 144 ? 3.186 -17.174 -5.011 1.00 82.12 144 TYR A O 1
ATOM 1149 N N . GLU A 1 145 ? 4.551 -15.768 -6.118 1.00 83.38 145 GLU A N 1
ATOM 1150 C CA . GLU A 1 145 ? 5.649 -16.718 -6.333 1.00 83.38 145 GLU A CA 1
ATOM 1151 C C . GLU A 1 145 ? 6.436 -16.990 -5.041 1.00 83.38 145 GLU A C 1
ATOM 1153 O O . GLU A 1 145 ? 6.836 -18.126 -4.785 1.00 83.38 145 GLU A O 1
ATOM 1158 N N . HIS A 1 146 ? 6.604 -15.977 -4.184 1.00 86.19 146 HIS A N 1
ATOM 1159 C CA . HIS A 1 146 ? 7.427 -16.071 -2.982 1.00 86.19 146 HIS A CA 1
ATOM 1160 C C . HIS A 1 146 ? 6.596 -16.310 -1.708 1.00 86.19 146 HIS A C 1
ATOM 1162 O O . HIS A 1 146 ? 5.981 -15.398 -1.152 1.00 86.19 146 HIS A O 1
ATOM 1168 N N . ALA A 1 147 ? 6.673 -17.518 -1.143 1.00 85.81 147 ALA A N 1
ATOM 1169 C CA . ALA A 1 147 ? 5.886 -17.956 0.016 1.00 85.81 147 ALA A CA 1
ATOM 1170 C C . ALA A 1 147 ? 6.047 -17.068 1.266 1.00 85.81 147 ALA A C 1
ATOM 1172 O O . ALA A 1 147 ? 5.124 -16.952 2.072 1.00 85.81 147 ALA A O 1
ATOM 1173 N N . GLY A 1 148 ? 7.223 -16.461 1.451 1.00 85.94 148 GLY A N 1
ATOM 1174 C CA . GLY A 1 148 ? 7.523 -15.586 2.588 1.00 85.94 148 GLY A CA 1
ATOM 1175 C C . GLY A 1 148 ? 7.029 -14.143 2.475 1.00 85.94 148 GLY A C 1
ATOM 1176 O O . GLY A 1 148 ? 7.143 -13.406 3.459 1.00 85.94 148 GLY A O 1
ATOM 1177 N N . LEU A 1 149 ? 6.519 -13.709 1.318 1.00 89.50 149 LEU A N 1
ATOM 1178 C CA . LEU A 1 149 ? 6.137 -12.318 1.082 1.00 89.50 149 LEU A CA 1
ATOM 1179 C C . LEU A 1 149 ? 4.663 -12.231 0.691 1.00 89.50 149 LEU A C 1
ATOM 1181 O O . LEU A 1 149 ? 4.260 -12.670 -0.372 1.00 89.50 149 LEU A O 1
ATOM 1185 N N . HIS A 1 150 ? 3.854 -11.596 1.533 1.00 90.75 150 HIS A N 1
ATOM 1186 C CA . HIS A 1 150 ? 2.457 -11.314 1.214 1.00 90.75 150 HIS A CA 1
ATOM 1187 C C . HIS A 1 150 ? 2.280 -9.825 0.969 1.00 90.75 150 HIS A C 1
ATOM 1189 O O . HIS A 1 150 ? 2.619 -9.021 1.838 1.00 90.75 150 HIS A O 1
ATOM 1195 N N . VAL A 1 151 ? 1.720 -9.469 -0.183 1.00 91.25 151 VAL A N 1
ATOM 1196 C CA . VAL A 1 151 ? 1.492 -8.083 -0.597 1.00 91.25 151 VAL A CA 1
ATOM 1197 C C . VAL A 1 151 ? -0.000 -7.887 -0.835 1.00 91.25 151 VAL A C 1
ATOM 1199 O O . VAL A 1 151 ? -0.618 -8.704 -1.507 1.00 91.25 151 VAL A O 1
ATOM 1202 N N . ILE A 1 152 ? -0.573 -6.821 -0.275 1.00 91.12 152 ILE A N 1
ATOM 1203 C CA . ILE A 1 152 ? -1.962 -6.408 -0.521 1.00 91.12 152 ILE A CA 1
ATOM 1204 C C . ILE A 1 152 ? -2.031 -4.909 -0.807 1.00 91.12 152 ILE A C 1
ATOM 1206 O O . ILE A 1 152 ? -1.139 -4.141 -0.429 1.00 91.12 152 ILE A O 1
ATOM 1210 N N . SER A 1 153 ? -3.116 -4.470 -1.438 1.00 91.81 153 SER A N 1
ATOM 1211 C CA . SER A 1 153 ? -3.371 -3.043 -1.653 1.00 91.81 153 SER A CA 1
ATOM 1212 C C . SER A 1 153 ? -3.859 -2.348 -0.374 1.00 91.81 153 SER A C 1
ATOM 1214 O O . SER A 1 153 ? -4.455 -2.967 0.512 1.00 91.81 153 SER A O 1
ATOM 1216 N N . MET A 1 154 ? -3.665 -1.027 -0.283 1.00 92.44 154 MET A N 1
ATOM 1217 C CA . MET A 1 154 ? -4.277 -0.217 0.778 1.00 92.44 154 MET A CA 1
ATOM 1218 C C . MET A 1 154 ? -5.805 -0.348 0.789 1.00 92.44 154 MET A C 1
ATOM 1220 O O . MET A 1 154 ? -6.412 -0.397 1.855 1.00 92.44 154 MET A O 1
ATOM 1224 N N . GLU A 1 155 ? -6.438 -0.423 -0.383 1.00 93.81 155 GLU A N 1
ATOM 1225 C CA . GLU A 1 155 ? -7.887 -0.588 -0.469 1.00 93.81 155 GLU A CA 1
ATOM 1226 C C . GLU A 1 155 ? -8.342 -1.912 0.156 1.00 93.81 155 GLU A C 1
ATOM 1228 O O . GLU A 1 155 ? -9.304 -1.930 0.928 1.00 93.81 155 GLU A O 1
ATOM 1233 N N . GLU A 1 156 ? -7.639 -3.006 -0.133 1.00 93.06 156 GLU A N 1
ATOM 1234 C CA . GLU A 1 156 ? -7.912 -4.317 0.453 1.00 93.06 156 GLU A CA 1
ATOM 1235 C C . GLU A 1 156 ? -7.691 -4.316 1.968 1.00 93.06 156 GLU A C 1
ATOM 1237 O O . GLU A 1 156 ? -8.551 -4.790 2.713 1.00 93.06 156 GLU A O 1
ATOM 1242 N N . PHE A 1 157 ? -6.600 -3.713 2.445 1.00 93.88 157 PHE A N 1
ATOM 1243 C CA . PHE A 1 157 ? -6.348 -3.545 3.877 1.00 93.88 157 PHE A CA 1
ATOM 1244 C C . PHE A 1 157 ? -7.486 -2.783 4.575 1.00 93.88 157 PHE A C 1
ATOM 1246 O O . PHE A 1 157 ? -8.003 -3.223 5.603 1.00 93.88 157 PHE A O 1
ATOM 1253 N N . LEU A 1 158 ? -7.937 -1.663 4.002 1.00 93.69 158 LEU A N 1
ATOM 1254 C CA . LEU A 1 158 ? -9.031 -0.884 4.582 1.00 93.69 158 LEU A CA 1
ATOM 1255 C C . LEU A 1 158 ? -10.358 -1.656 4.559 1.00 93.69 158 LEU A C 1
ATOM 1257 O O . LEU A 1 158 ? -11.105 -1.598 5.532 1.00 93.69 158 LEU A O 1
ATOM 1261 N N . LYS A 1 159 ? -10.654 -2.414 3.498 1.00 94.50 159 LYS A N 1
ATOM 1262 C CA . LYS A 1 159 ? -11.857 -3.265 3.442 1.00 94.50 159 LYS 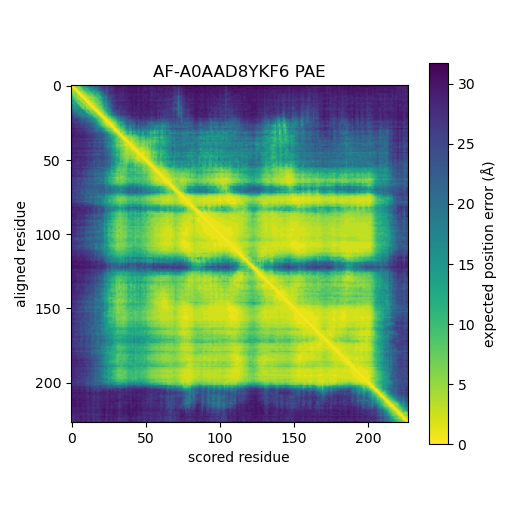A CA 1
ATOM 1263 C C . LYS A 1 159 ? -11.834 -4.370 4.498 1.00 94.50 159 LYS A C 1
ATOM 1265 O O . LYS A 1 159 ? -12.855 -4.627 5.127 1.00 94.50 159 LYS A O 1
ATOM 1270 N N . THR A 1 160 ? -10.688 -5.019 4.673 1.00 91.06 160 THR A N 1
ATOM 1271 C CA . THR A 1 160 ? -10.553 -6.215 5.516 1.00 91.06 160 THR A CA 1
ATOM 1272 C C . THR A 1 160 ? -10.407 -5.895 6.998 1.00 91.06 160 THR A C 1
ATOM 1274 O O . THR A 1 160 ? -10.978 -6.611 7.818 1.00 91.06 160 THR A O 1
ATOM 1277 N N . GLU A 1 161 ? -9.702 -4.818 7.352 1.00 91.38 161 GLU A N 1
ATOM 1278 C CA . GLU A 1 161 ? -9.418 -4.463 8.749 1.00 91.38 161 GLU A CA 1
ATOM 1279 C C . GLU A 1 161 ? -10.184 -3.223 9.223 1.00 91.38 161 GLU A C 1
ATOM 1281 O O . GLU A 1 161 ? -10.741 -3.205 10.321 1.00 91.38 161 GLU A O 1
ATOM 1286 N N . ALA A 1 162 ? -10.230 -2.165 8.411 1.00 89.75 162 ALA A N 1
ATOM 1287 C CA . ALA A 1 162 ? -10.812 -0.897 8.845 1.00 89.75 162 ALA A CA 1
ATOM 1288 C C . ALA A 1 162 ? -12.348 -0.943 8.844 1.00 89.75 162 ALA A C 1
ATOM 1290 O O . ALA A 1 162 ? -12.990 -0.590 9.831 1.00 89.75 162 ALA A O 1
ATOM 1291 N N . MET A 1 163 ? -12.947 -1.422 7.752 1.00 90.62 163 MET A N 1
ATOM 1292 C CA . MET A 1 163 ? -14.405 -1.475 7.590 1.00 90.62 163 MET A CA 1
ATOM 1293 C C . MET A 1 163 ? -15.072 -2.563 8.442 1.00 90.62 163 MET A C 1
ATOM 1295 O O . MET A 1 163 ? -16.262 -2.469 8.730 1.00 90.62 163 MET A O 1
ATOM 1299 N N . THR A 1 164 ? -14.316 -3.572 8.872 1.00 89.06 164 THR A N 1
ATOM 1300 C CA . THR A 1 164 ? -14.776 -4.642 9.772 1.00 89.06 164 THR A CA 1
ATOM 1301 C C . THR A 1 164 ? -14.689 -4.258 11.251 1.00 89.06 164 THR A C 1
ATOM 1303 O O . THR A 1 164 ? -15.188 -4.990 12.102 1.00 89.06 164 THR A O 1
ATOM 1306 N N . GLY A 1 165 ? -14.100 -3.097 11.561 1.00 87.12 165 GLY A N 1
ATOM 1307 C CA . GLY A 1 165 ? -13.995 -2.570 12.918 1.00 87.12 165 GLY A CA 1
ATOM 1308 C C . GLY A 1 165 ? -12.835 -3.140 13.737 1.00 87.12 165 GLY A C 1
ATOM 1309 O O . GLY A 1 165 ? -12.866 -3.063 14.963 1.00 87.12 165 GLY A O 1
ATOM 1310 N N . ASN A 1 166 ? -11.804 -3.693 13.088 1.00 87.56 166 ASN A N 1
ATOM 1311 C CA . ASN A 1 166 ? -10.617 -4.219 13.774 1.00 87.56 166 ASN A CA 1
ATOM 1312 C C . ASN A 1 166 ? -9.592 -3.131 14.136 1.00 87.56 166 ASN A C 1
ATOM 1314 O O . ASN A 1 166 ? -8.626 -3.407 14.853 1.00 87.56 166 ASN A O 1
ATOM 1318 N N . LEU A 1 167 ? -9.768 -1.908 13.625 1.00 88.88 167 LEU A N 1
ATOM 1319 C CA . LEU A 1 167 ? -8.874 -0.779 13.870 1.00 88.88 167 LEU A CA 1
ATOM 1320 C C . LEU A 1 167 ? -9.441 0.140 14.951 1.00 88.88 167 LEU A C 1
ATOM 1322 O O . LEU A 1 167 ? -10.589 0.575 14.880 1.00 88.88 167 LEU A O 1
ATOM 1326 N N . PHE A 1 168 ? -8.602 0.463 15.933 1.00 88.19 168 PHE A N 1
ATOM 1327 C CA . PHE A 1 168 ? -8.970 1.272 17.091 1.00 88.19 168 PHE A CA 1
ATOM 1328 C C . PHE A 1 168 ? -8.147 2.553 17.127 1.00 88.19 168 PHE A C 1
ATOM 1330 O O . PHE A 1 168 ? -6.944 2.536 16.850 1.00 88.19 168 PHE A O 1
ATOM 1337 N N . ASN A 1 169 ? -8.781 3.661 17.498 1.00 88.69 169 ASN A N 1
ATOM 1338 C CA . ASN A 1 169 ? -8.078 4.907 17.750 1.00 88.69 169 ASN A CA 1
ATOM 1339 C C . ASN A 1 169 ? -7.214 4.759 19.012 1.00 88.69 169 ASN A C 1
ATOM 1341 O O . ASN A 1 169 ? -7.719 4.399 20.075 1.00 88.69 169 ASN A O 1
ATOM 1345 N N . LYS A 1 170 ? -5.918 5.070 18.929 1.00 84.88 170 LYS A N 1
ATOM 1346 C CA . LYS A 1 170 ? -5.003 4.962 20.081 1.00 84.88 170 LYS A CA 1
ATOM 1347 C C . LYS A 1 170 ? -5.355 5.889 21.248 1.00 84.88 170 LYS A C 1
ATOM 1349 O O . LYS A 1 170 ? -5.014 5.569 22.381 1.00 84.88 170 LYS A O 1
ATOM 1354 N N . ALA A 1 171 ? -5.965 7.042 20.974 1.00 85.88 171 ALA A N 1
ATOM 1355 C CA . ALA A 1 171 ? -6.293 8.039 21.986 1.00 85.88 171 ALA A CA 1
ATOM 1356 C C . ALA A 1 171 ? -7.619 7.733 22.690 1.00 85.88 171 ALA A C 1
ATOM 1358 O O . ALA A 1 171 ? -7.697 7.875 23.908 1.00 85.88 171 ALA A O 1
ATOM 1359 N N . THR A 1 172 ? -8.650 7.320 21.945 1.00 88.69 172 THR A N 1
ATOM 1360 C CA . THR A 1 172 ? -9.983 7.077 22.525 1.00 88.69 172 THR A CA 1
ATOM 1361 C C . THR A 1 172 ? -10.238 5.611 22.867 1.00 88.69 172 THR A C 1
ATOM 1363 O O . THR A 1 172 ? -11.032 5.322 23.754 1.00 88.69 172 THR A O 1
ATOM 1366 N N . GLY A 1 173 ? -9.545 4.677 22.208 1.00 87.12 173 GLY A N 1
ATOM 1367 C CA . GLY A 1 173 ? -9.787 3.238 22.330 1.00 87.12 173 GLY A CA 1
ATOM 1368 C C . GLY A 1 173 ? -11.015 2.744 21.558 1.00 87.12 173 GLY A C 1
ATOM 1369 O O . GLY A 1 173 ? -11.296 1.548 21.579 1.00 87.12 173 GLY A O 1
ATOM 1370 N N . ASP A 1 174 ? -11.725 3.633 20.860 1.00 91.12 174 ASP A N 1
ATOM 1371 C CA . ASP A 1 174 ? -12.914 3.289 20.079 1.00 91.12 174 ASP A CA 1
ATOM 1372 C C . ASP A 1 174 ? -12.551 2.783 18.683 1.00 91.12 174 ASP A C 1
ATOM 1374 O O . ASP A 1 174 ? -11.485 3.091 18.141 1.00 91.12 174 ASP A O 1
ATOM 1378 N N . VAL A 1 175 ? -13.477 2.041 18.072 1.00 91.88 175 VAL A N 1
ATOM 1379 C CA . VAL A 1 175 ? -13.368 1.621 16.671 1.00 91.88 175 VAL A CA 1
ATOM 1380 C C . VAL A 1 175 ? -13.302 2.853 15.770 1.00 91.88 175 VAL A C 1
ATOM 1382 O O . VAL A 1 175 ? -14.154 3.740 15.840 1.00 91.88 175 VAL A O 1
ATOM 1385 N N . ALA A 1 176 ? -12.296 2.895 14.901 1.00 91.00 176 ALA A N 1
ATOM 1386 C CA . ALA A 1 176 ? -12.025 4.021 14.024 1.00 91.00 176 ALA A CA 1
ATOM 1387 C C . ALA A 1 176 ? -12.160 3.610 12.557 1.00 91.00 176 ALA A C 1
ATOM 1389 O O . ALA A 1 176 ? -11.405 2.778 12.051 1.00 91.00 176 ALA A O 1
ATOM 1390 N N . PHE A 1 177 ? -13.082 4.259 11.852 1.00 93.50 177 PHE A N 1
ATOM 1391 C CA . PHE A 1 177 ? -13.312 4.043 10.426 1.00 93.50 177 PHE A CA 1
ATOM 1392 C C . PHE A 1 177 ? -12.489 5.008 9.568 1.00 93.50 177 PHE A C 1
ATOM 1394 O O . PHE A 1 177 ? -12.186 6.121 10.014 1.00 93.50 177 PHE A O 1
ATOM 1401 N N . PRO A 1 178 ? -12.129 4.613 8.333 1.00 92.19 178 PRO A N 1
ATOM 1402 C CA . PRO A 1 178 ? -11.373 5.481 7.448 1.00 92.19 178 PRO A CA 1
ATOM 1403 C C . PRO A 1 178 ? -12.183 6.741 7.106 1.00 92.19 178 PRO A C 1
ATOM 1405 O O . PRO A 1 178 ? -13.418 6.699 7.092 1.00 92.19 178 PRO A O 1
ATOM 1408 N N . PRO A 1 179 ? -11.527 7.872 6.785 1.00 92.44 179 PRO A N 1
ATOM 1409 C CA . PRO A 1 179 ? -12.224 9.125 6.523 1.00 92.44 179 PRO A CA 1
ATOM 1410 C C . PRO A 1 179 ? -13.278 8.971 5.422 1.00 92.44 179 PRO A C 1
ATOM 1412 O O . PRO A 1 179 ? -13.001 8.426 4.351 1.00 92.44 179 PRO A O 1
ATOM 1415 N N . ASN A 1 180 ? -14.489 9.471 5.676 1.00 92.31 180 ASN A N 1
ATOM 1416 C CA . ASN A 1 180 ? -15.652 9.318 4.793 1.00 92.31 180 ASN A CA 1
ATOM 1417 C C . ASN A 1 180 ? -16.038 7.853 4.491 1.00 92.31 180 ASN A C 1
ATOM 1419 O O . ASN A 1 180 ? -16.640 7.599 3.449 1.00 92.31 180 ASN A O 1
ATOM 1423 N N . ASN A 1 181 ? -15.673 6.893 5.355 1.00 92.88 181 ASN A N 1
ATOM 1424 C CA . ASN A 1 181 ? -15.887 5.450 5.160 1.00 92.88 181 ASN A CA 1
ATOM 1425 C C . ASN A 1 181 ? -15.375 4.942 3.801 1.00 92.88 181 ASN A C 1
ATOM 1427 O O . ASN A 1 181 ? -15.965 4.066 3.168 1.00 92.88 181 ASN A O 1
ATOM 1431 N N . ARG A 1 182 ? -14.281 5.542 3.326 1.00 92.38 182 ARG A N 1
ATOM 1432 C CA . ARG A 1 182 ? -13.713 5.300 2.003 1.00 92.38 182 ARG A CA 1
ATOM 1433 C C . ARG A 1 182 ? -12.543 4.329 2.078 1.00 92.38 182 ARG A C 1
ATOM 1435 O O . ARG A 1 182 ? -11.629 4.513 2.879 1.00 92.38 182 ARG A O 1
ATOM 1442 N N . THR A 1 183 ? -12.519 3.375 1.153 1.00 93.06 183 THR A N 1
ATOM 1443 C CA . THR A 1 183 ? -11.427 2.401 1.008 1.00 93.06 183 THR A CA 1
ATOM 1444 C C . THR A 1 183 ? -10.529 2.687 -0.195 1.00 93.06 183 THR A C 1
ATOM 1446 O O . THR A 1 183 ? -9.330 2.455 -0.114 1.00 93.06 183 THR A O 1
ATOM 1449 N N . ASN A 1 184 ? -11.067 3.235 -1.290 1.00 93.81 184 ASN A N 1
ATOM 1450 C CA . ASN A 1 184 ? -10.269 3.611 -2.458 1.00 93.81 184 ASN A CA 1
ATOM 1451 C C . ASN A 1 184 ? -9.721 5.043 -2.314 1.00 93.81 184 ASN A C 1
ATOM 1453 O O . ASN A 1 184 ? -10.483 6.014 -2.266 1.00 93.81 184 ASN A O 1
ATOM 1457 N N . TRP A 1 185 ? -8.393 5.157 -2.265 1.00 91.00 185 TRP A N 1
ATOM 1458 C CA . TRP A 1 185 ? -7.649 6.409 -2.096 1.00 91.00 185 TRP A CA 1
ATOM 1459 C C . TRP A 1 185 ? -6.726 6.739 -3.276 1.00 91.00 185 TRP A C 1
ATOM 1461 O O . TRP A 1 185 ? -5.876 7.622 -3.160 1.00 91.00 185 TRP A O 1
ATOM 1471 N N . ASP A 1 186 ? -6.897 6.064 -4.411 1.00 89.56 186 ASP A N 1
ATOM 1472 C CA . ASP A 1 186 ? -6.082 6.289 -5.600 1.00 89.56 186 ASP A CA 1
ATOM 1473 C C . ASP A 1 186 ? -6.248 7.701 -6.163 1.00 89.56 186 ASP A C 1
ATOM 1475 O O . ASP A 1 186 ? -7.358 8.213 -6.323 1.00 89.56 186 ASP A O 1
ATOM 1479 N N . GLY A 1 187 ? -5.119 8.361 -6.431 1.00 85.00 187 GLY A N 1
ATOM 1480 C CA . GLY A 1 187 ? -5.067 9.724 -6.961 1.00 85.00 187 GLY A CA 1
ATOM 1481 C C . GLY A 1 187 ? -5.560 10.817 -6.005 1.00 85.00 187 GLY A C 1
ATOM 1482 O O . GLY A 1 187 ? -5.566 11.996 -6.363 1.00 85.00 187 GLY A O 1
ATOM 1483 N N . MET A 1 188 ? -5.957 10.459 -4.784 1.00 87.38 188 MET A N 1
ATOM 1484 C CA . MET A 1 188 ? -6.487 11.397 -3.800 1.00 87.38 188 MET A CA 1
ATOM 1485 C C . MET A 1 188 ? -5.369 12.109 -3.037 1.00 87.38 188 MET A C 1
ATOM 1487 O O . MET A 1 188 ? -4.227 11.656 -2.960 1.00 87.38 188 MET A O 1
ATOM 1491 N N . TRP A 1 189 ? -5.717 13.235 -2.409 1.00 85.06 189 TRP A N 1
ATOM 1492 C CA . TRP A 1 189 ? -4.805 13.895 -1.484 1.00 85.06 189 TRP A CA 1
ATOM 1493 C C . TRP A 1 189 ? -4.540 12.983 -0.273 1.00 85.06 189 TRP A C 1
ATOM 1495 O O . TRP A 1 189 ? -5.496 12.620 0.416 1.00 85.06 189 TRP A O 1
ATOM 1505 N N . PRO A 1 190 ? -3.281 12.614 0.027 1.00 85.06 190 PRO A N 1
ATOM 1506 C CA . PRO A 1 190 ? -3.004 11.532 0.969 1.00 85.06 190 PRO A CA 1
ATOM 1507 C C . PRO A 1 190 ? -3.130 11.950 2.438 1.00 85.06 190 PRO A C 1
ATOM 1509 O O . PRO A 1 190 ? -3.230 11.094 3.310 1.00 85.06 190 PRO A O 1
ATOM 1512 N N . LYS A 1 191 ? -3.136 13.256 2.742 1.00 87.56 191 LYS A N 1
ATOM 1513 C CA . LYS A 1 191 ? -3.098 13.773 4.120 1.00 87.56 191 LYS A CA 1
ATOM 1514 C C . LYS A 1 191 ? -4.185 13.187 5.049 1.00 87.56 191 LYS A C 1
ATOM 1516 O O . LYS A 1 191 ? -3.802 12.721 6.117 1.00 87.56 191 LYS A O 1
ATOM 1521 N N . PRO A 1 192 ? -5.480 13.132 4.675 1.00 91.38 192 PRO A N 1
ATOM 1522 C CA . PRO A 1 192 ? -6.516 12.610 5.570 1.00 91.38 192 PRO A CA 1
ATOM 1523 C C . PRO A 1 192 ? -6.332 11.121 5.884 1.00 91.38 192 PRO A C 1
ATOM 1525 O O . PRO A 1 192 ? -6.511 10.699 7.022 1.00 91.38 192 PRO A O 1
ATOM 1528 N N . LEU A 1 193 ? -5.933 10.323 4.886 1.00 90.00 193 LEU A N 1
ATOM 1529 C CA . LEU A 1 193 ? -5.633 8.908 5.090 1.00 90.00 193 LEU A CA 1
ATOM 1530 C C . LEU A 1 193 ? -4.405 8.731 5.989 1.00 90.00 193 LEU A C 1
ATOM 1532 O O . LEU A 1 193 ? -4.419 7.886 6.878 1.00 90.00 193 LEU A O 1
ATOM 1536 N N . LYS A 1 194 ? -3.359 9.541 5.790 1.00 88.38 194 LYS A N 1
ATOM 1537 C CA . LYS A 1 194 ? -2.142 9.509 6.613 1.00 88.38 194 LYS A CA 1
ATOM 1538 C C . LYS A 1 194 ? -2.429 9.831 8.076 1.00 88.38 194 LYS A C 1
ATOM 1540 O O . LYS A 1 194 ? -1.909 9.157 8.958 1.00 88.38 194 LYS A O 1
ATOM 1545 N N . GLU A 1 195 ? -3.244 10.848 8.338 1.00 88.88 195 GLU A N 1
ATOM 1546 C CA . GLU A 1 195 ? -3.666 11.213 9.696 1.00 88.88 195 GLU A CA 1
ATOM 1547 C C . GLU A 1 195 ? -4.454 10.071 10.347 1.00 88.88 195 GLU A C 1
ATOM 1549 O O . GLU A 1 195 ? -4.093 9.625 11.432 1.00 88.88 195 GLU A O 1
ATOM 1554 N N . TYR A 1 196 ? -5.419 9.493 9.627 1.00 90.62 196 TYR A N 1
ATOM 1555 C CA . TYR A 1 196 ? -6.144 8.312 10.094 1.00 90.62 196 TYR A CA 1
ATOM 1556 C C . TYR A 1 196 ? -5.217 7.129 10.415 1.00 90.62 196 TYR A C 1
ATOM 1558 O O . TYR A 1 196 ? -5.273 6.579 11.514 1.00 90.62 196 TYR A O 1
ATOM 1566 N N . LEU A 1 197 ? -4.324 6.754 9.489 1.00 89.81 197 LEU A N 1
ATOM 1567 C CA . LEU A 1 197 ? -3.381 5.653 9.695 1.00 89.81 197 LEU A CA 1
ATOM 1568 C C . LEU A 1 197 ? -2.464 5.924 10.891 1.00 89.81 197 LEU A C 1
ATOM 1570 O O . LEU A 1 197 ? -2.181 5.007 11.661 1.00 89.81 197 LEU A O 1
ATOM 1574 N N . ARG A 1 198 ? -2.038 7.172 11.111 1.00 86.69 198 ARG A N 1
ATOM 1575 C CA . ARG A 1 198 ? -1.242 7.541 12.291 1.00 86.69 198 ARG A CA 1
ATOM 1576 C C . ARG A 1 198 ? -1.993 7.318 13.593 1.00 86.69 198 ARG A C 1
ATOM 1578 O O . ARG A 1 198 ? -1.344 6.954 14.570 1.00 86.69 198 ARG A O 1
ATOM 1585 N N . ASP A 1 199 ? -3.308 7.482 13.610 1.00 87.75 199 ASP A N 1
ATOM 1586 C CA . ASP A 1 199 ? -4.125 7.318 14.813 1.00 87.75 199 ASP A CA 1
ATOM 1587 C C . ASP A 1 199 ? -4.454 5.856 15.122 1.00 87.75 199 ASP A C 1
ATOM 1589 O O . ASP A 1 199 ? -4.589 5.507 16.296 1.00 87.75 199 ASP A O 1
ATOM 1593 N N . VAL A 1 200 ? -4.525 4.998 14.099 1.00 87.81 200 VAL A N 1
ATOM 1594 C CA . VAL A 1 200 ? -4.911 3.579 14.249 1.00 87.81 200 VAL A CA 1
ATOM 1595 C C . VAL A 1 200 ? -3.748 2.587 14.166 1.00 87.81 200 VAL A C 1
ATOM 1597 O O . VAL A 1 200 ? -3.900 1.418 14.514 1.00 87.81 200 VAL A O 1
ATOM 1600 N N . THR A 1 201 ? -2.566 3.026 13.723 1.00 84.56 201 THR A N 1
ATOM 1601 C CA . THR A 1 201 ? -1.370 2.175 13.601 1.00 84.56 201 THR A CA 1
ATOM 1602 C C . THR A 1 201 ? -0.254 2.590 14.559 1.00 84.56 201 THR A C 1
ATOM 1604 O O . THR A 1 201 ? -0.225 3.694 15.114 1.00 84.56 201 THR A O 1
ATOM 1607 N N . LEU A 1 202 ? 0.735 1.709 14.727 1.00 80.56 202 LEU A N 1
ATOM 1608 C CA . LEU A 1 202 ? 1.977 2.001 15.446 1.00 80.56 202 LEU A CA 1
ATOM 1609 C C . LEU A 1 202 ? 2.931 2.840 14.578 1.00 80.56 202 LEU A C 1
ATOM 1611 O O . LEU A 1 202 ? 4.035 2.410 14.263 1.00 80.56 202 LEU A O 1
ATOM 1615 N N . THR A 1 203 ? 2.497 4.035 14.177 1.00 64.19 203 THR A N 1
ATOM 1616 C CA . THR A 1 203 ? 3.360 5.005 13.493 1.00 64.19 203 THR A CA 1
ATOM 1617 C C . THR A 1 203 ? 4.034 5.905 14.536 1.00 64.19 203 THR A C 1
ATO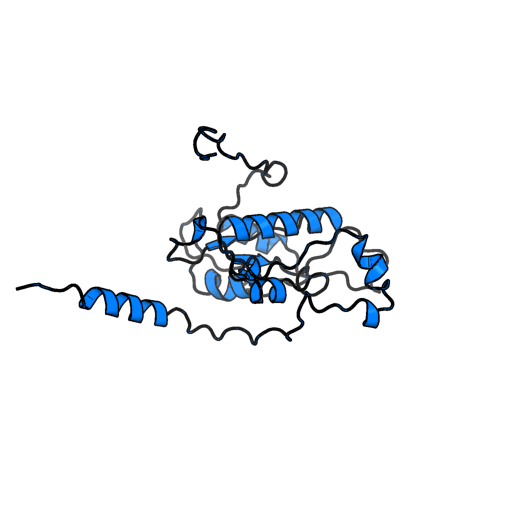M 1619 O O . THR A 1 203 ? 3.322 6.626 15.245 1.00 64.19 203 THR A O 1
ATOM 1622 N N . PRO A 1 204 ? 5.373 5.886 14.679 1.00 55.78 204 PRO A N 1
ATOM 1623 C CA . PRO A 1 204 ? 6.064 6.824 15.558 1.00 55.78 204 PRO A CA 1
ATOM 1624 C C . PRO A 1 204 ? 5.913 8.258 15.022 1.00 55.78 204 PRO A C 1
ATOM 1626 O O . PRO A 1 204 ? 6.161 8.523 13.850 1.00 55.78 204 PRO A O 1
ATOM 1629 N N . LEU A 1 205 ? 5.507 9.190 15.893 1.00 47.81 205 LEU A N 1
ATOM 1630 C CA . LEU A 1 205 ? 5.275 10.610 15.566 1.00 47.81 205 LEU A CA 1
ATOM 1631 C C . LEU A 1 205 ? 6.549 11.364 15.148 1.00 47.81 205 LEU A C 1
ATOM 1633 O O . LEU A 1 205 ? 6.469 12.393 14.482 1.00 47.81 205 LEU A O 1
ATOM 1637 N N . ASN A 1 206 ? 7.721 10.837 15.497 1.00 43.03 206 ASN A N 1
ATOM 1638 C CA . ASN A 1 206 ? 8.999 11.498 15.277 1.00 43.03 206 ASN A CA 1
ATOM 1639 C C . ASN A 1 206 ? 9.728 10.843 14.112 1.00 43.03 206 ASN A C 1
ATOM 1641 O O . ASN A 1 206 ? 10.528 9.963 14.385 1.00 43.03 206 ASN A O 1
ATOM 1645 N N . GLY A 1 207 ? 9.430 11.236 12.866 1.00 42.84 207 GLY A N 1
ATOM 1646 C CA . GLY A 1 207 ? 10.318 11.176 11.682 1.00 42.84 207 GLY A CA 1
ATOM 1647 C C . GLY A 1 207 ? 11.304 10.006 11.528 1.00 42.84 207 GLY A C 1
ATOM 1648 O O . GLY A 1 207 ? 12.334 10.165 10.885 1.00 42.84 207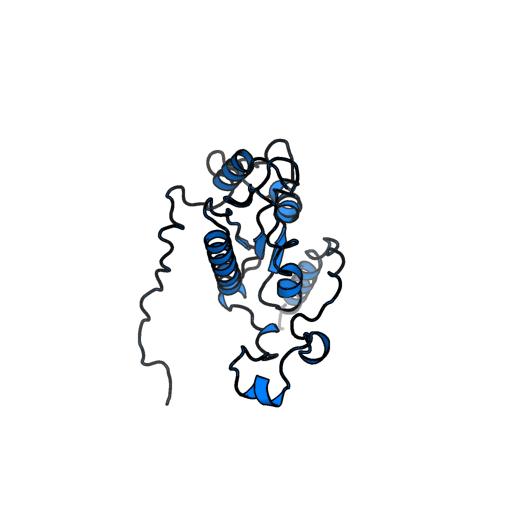 GLY A O 1
ATOM 1649 N N . LEU A 1 208 ? 11.042 8.836 12.111 1.00 42.84 208 LEU A N 1
ATOM 1650 C CA . LEU A 1 208 ? 12.104 7.872 12.409 1.00 42.84 208 LEU A CA 1
ATOM 1651 C C . LEU A 1 208 ? 12.471 7.013 11.203 1.00 42.84 208 LEU A C 1
ATOM 1653 O O . LEU A 1 208 ? 13.294 6.119 11.330 1.00 42.84 208 LEU A O 1
ATOM 1657 N N . LEU A 1 209 ? 11.869 7.275 10.043 1.00 42.50 209 LEU A N 1
ATOM 1658 C CA . LEU A 1 209 ? 12.280 6.662 8.787 1.00 42.50 209 LEU A CA 1
ATOM 1659 C C . LEU A 1 209 ? 13.478 7.384 8.156 1.00 42.50 209 LEU A C 1
ATOM 1661 O O . LEU A 1 209 ? 14.245 6.719 7.472 1.00 42.50 209 LEU A O 1
ATOM 1665 N N . ASP A 1 210 ? 13.743 8.653 8.499 1.00 34.62 210 ASP A N 1
ATOM 1666 C CA . ASP A 1 210 ? 15.020 9.304 8.148 1.00 34.62 210 ASP A CA 1
ATOM 1667 C C . ASP A 1 210 ? 16.190 8.789 9.017 1.00 34.62 210 ASP A C 1
ATOM 1669 O O . ASP A 1 210 ? 17.362 9.005 8.706 1.00 34.62 210 ASP A O 1
ATOM 1673 N N . HIS A 1 211 ? 15.889 8.051 10.095 1.00 38.94 211 HIS A N 1
ATOM 1674 C CA . HIS A 1 211 ? 16.860 7.463 11.024 1.00 38.94 211 HIS A CA 1
ATOM 1675 C C . HIS A 1 211 ? 16.573 5.993 11.364 1.00 38.94 211 HIS A C 1
ATOM 1677 O O . HIS A 1 211 ? 17.010 5.509 12.409 1.00 38.94 211 HIS A O 1
ATOM 1683 N N . ALA A 1 212 ? 15.908 5.245 10.478 1.00 34.59 212 ALA A N 1
ATOM 1684 C CA . ALA A 1 212 ? 15.769 3.794 10.603 1.00 34.59 212 ALA A CA 1
ATOM 1685 C C . ALA A 1 212 ? 17.102 3.092 10.268 1.00 34.59 212 ALA A C 1
ATOM 1687 O O . ALA A 1 212 ? 17.170 2.197 9.430 1.00 34.59 212 ALA A O 1
ATOM 1688 N N . LEU A 1 213 ? 18.185 3.492 10.940 1.00 28.34 213 LEU A N 1
ATOM 1689 C CA . LEU A 1 213 ? 19.324 2.621 11.166 1.00 28.34 213 LEU A CA 1
ATOM 1690 C C . LEU A 1 213 ? 18.818 1.521 12.091 1.00 28.34 213 LEU A C 1
ATOM 1692 O O . LEU A 1 213 ? 18.642 1.716 13.293 1.00 28.34 213 LEU A O 1
ATOM 1696 N N . LEU A 1 214 ? 18.522 0.381 11.475 1.00 30.78 214 LEU A N 1
ATOM 1697 C CA . LEU A 1 214 ? 18.351 -0.911 12.117 1.00 30.78 214 LEU A CA 1
ATOM 1698 C C . LEU A 1 214 ? 19.363 -1.039 13.265 1.00 30.78 214 LEU A C 1
ATOM 1700 O O . LEU A 1 214 ? 20.550 -1.265 13.034 1.00 30.78 214 LEU A O 1
ATOM 1704 N N . HIS A 1 215 ? 18.911 -0.887 14.511 1.00 24.23 215 HIS A N 1
ATOM 1705 C CA . HIS A 1 215 ? 19.704 -1.315 15.652 1.00 24.23 215 HIS A CA 1
ATOM 1706 C C . HIS A 1 215 ? 19.575 -2.836 15.708 1.00 24.23 215 HIS A C 1
ATOM 1708 O O . HIS A 1 215 ? 18.680 -3.384 16.352 1.00 24.23 215 HIS A O 1
ATOM 1714 N N . PHE A 1 216 ? 20.433 -3.523 14.954 1.00 28.88 216 PHE A N 1
ATOM 1715 C CA . PHE A 1 216 ? 20.708 -4.925 15.217 1.00 28.88 216 PHE A CA 1
ATOM 1716 C C . PHE A 1 216 ? 21.219 -5.004 16.661 1.00 28.88 216 PHE A C 1
ATOM 1718 O O . PHE A 1 216 ? 22.156 -4.268 16.990 1.00 28.88 216 PHE A O 1
ATOM 1725 N N . PRO A 1 217 ? 20.640 -5.838 17.546 1.00 26.59 217 PRO A N 1
ATOM 1726 C CA . PRO A 1 217 ? 21.319 -6.143 18.795 1.00 26.59 217 PRO A CA 1
ATOM 1727 C C . PRO A 1 217 ? 22.715 -6.641 18.422 1.00 26.59 217 PRO A C 1
ATOM 1729 O O . PRO A 1 217 ? 22.840 -7.504 17.549 1.00 26.59 217 PRO A O 1
ATOM 1732 N N . GLN A 1 218 ? 23.758 -6.044 19.012 1.00 29.03 218 GLN A N 1
ATOM 1733 C CA . GLN A 1 218 ? 25.123 -6.528 18.833 1.00 29.03 218 GLN A CA 1
ATOM 1734 C C . GLN A 1 218 ? 25.102 -8.040 19.048 1.00 29.03 218 GLN A C 1
ATOM 1736 O O . GLN A 1 218 ? 24.660 -8.501 20.101 1.00 29.03 218 GLN A O 1
ATOM 1741 N N . MET A 1 219 ? 25.503 -8.786 18.014 1.00 31.91 219 MET A N 1
ATOM 1742 C CA . MET A 1 219 ? 25.655 -10.234 18.069 1.00 31.91 219 MET A CA 1
ATOM 1743 C C . MET A 1 219 ? 26.403 -10.586 19.352 1.00 31.91 219 MET A C 1
ATOM 1745 O O . MET A 1 219 ? 27.582 -10.263 19.500 1.00 31.91 219 MET A O 1
ATOM 1749 N N . MET A 1 220 ? 25.702 -11.223 20.288 1.00 33.50 220 MET A N 1
ATOM 1750 C CA . MET A 1 220 ? 26.377 -11.966 21.330 1.00 33.50 220 MET A CA 1
ATOM 1751 C C . MET A 1 220 ? 26.971 -13.214 20.681 1.00 33.50 220 MET A C 1
ATOM 1753 O O . MET A 1 220 ? 26.244 -14.060 20.173 1.00 33.50 220 MET A O 1
ATOM 1757 N N . ASP A 1 221 ? 28.296 -13.262 20.759 1.00 37.53 221 ASP A N 1
ATOM 1758 C CA . ASP A 1 221 ? 29.174 -14.428 20.696 1.00 37.53 221 ASP A CA 1
ATOM 1759 C C . ASP A 1 221 ? 29.430 -15.090 19.315 1.00 37.53 221 ASP A C 1
ATOM 1761 O O . ASP A 1 221 ? 28.595 -15.837 18.803 1.00 37.53 221 ASP A O 1
ATOM 1765 N N . PRO A 1 222 ? 30.625 -14.888 18.716 1.00 38.62 222 PRO A N 1
ATOM 1766 C CA . PRO A 1 222 ? 31.049 -15.550 17.480 1.00 38.62 222 PRO A CA 1
ATOM 1767 C C . PRO A 1 222 ? 31.461 -17.029 17.651 1.00 38.62 222 PRO A C 1
ATOM 1769 O O . PRO A 1 222 ? 31.992 -17.616 16.711 1.00 38.62 222 PRO A O 1
ATOM 1772 N N . SER A 1 223 ? 31.233 -17.662 18.806 1.00 40.56 223 SER A N 1
ATOM 1773 C CA . SER A 1 223 ? 31.652 -19.052 19.060 1.00 40.56 223 SER A CA 1
ATOM 1774 C C . SER A 1 223 ? 30.660 -20.152 18.627 1.00 40.56 223 SER A C 1
ATOM 1776 O O . SER A 1 223 ? 30.931 -21.329 18.857 1.00 40.56 223 SER A O 1
ATOM 1778 N N . ILE A 1 224 ? 29.543 -19.827 17.959 1.00 42.81 224 ILE A N 1
ATOM 1779 C CA . ILE A 1 224 ? 28.480 -20.805 17.606 1.00 42.81 224 ILE A CA 1
ATOM 1780 C C . ILE A 1 224 ? 28.514 -21.253 16.127 1.00 42.81 224 ILE A C 1
ATOM 1782 O O . ILE A 1 224 ? 27.487 -21.583 15.542 1.00 42.81 224 ILE A O 1
ATOM 1786 N N . PHE A 1 225 ? 29.687 -21.335 15.499 1.00 35.31 225 PHE A N 1
ATOM 1787 C CA . PHE A 1 225 ? 29.826 -22.106 14.256 1.00 35.31 225 PHE A CA 1
ATOM 1788 C C . PHE A 1 225 ? 30.885 -23.194 14.447 1.00 35.31 225 PHE A C 1
ATOM 1790 O O . PHE A 1 225 ? 32.048 -22.857 14.679 1.00 35.31 225 PHE A O 1
ATOM 1797 N N . PRO A 1 226 ? 30.517 -24.491 14.396 1.00 38.72 226 PRO A N 1
ATOM 1798 C CA . PRO A 1 226 ? 31.515 -25.542 14.338 1.00 38.72 226 PRO A CA 1
ATOM 1799 C C . PRO A 1 226 ? 32.215 -25.481 12.975 1.00 38.72 226 PRO A C 1
ATOM 1801 O O . PRO A 1 226 ? 31.573 -25.246 11.949 1.00 38.72 226 PRO A O 1
ATOM 1804 N N . SER A 1 227 ? 33.534 -25.659 13.021 1.00 45.44 227 SER A N 1
ATOM 1805 C CA . SER A 1 227 ? 34.453 -25.781 11.883 1.00 45.44 227 SER A CA 1
ATOM 1806 C C . SER A 1 227 ? 34.051 -26.859 10.887 1.00 45.44 227 SER A C 1
ATOM 1808 O O . SER A 1 227 ? 33.682 -27.953 11.379 1.00 45.44 227 SER A O 1
#

Radius of gyration: 21.94 Å; Cα contacts (8 Å, |Δi|>4): 230; chains: 1; bounding box: 50×66×60 Å

Mean predicted aligned error: 14.27 Å

Organism: NCBI:txid267567

InterPro domains:
  IPR019378 GDP-fucose protein O-fucosyltransferase [PF10250] (77-185)

Foldseek 3Di:
DDDDPPPVVVVVVVVVVPPPPPPPPDQPPDDDPVPDDCVVVVHDDPVVCVVDDDDDDDLVQLVDAAPLCPPDPDAAEDEDDQDQDAPVSSVVVVVVQQVVCLNNLHAYEFEAWEFGPPPPPDPPPDDRTDGCCPHPDVVSNVCVSRVSYHYDYQLVVLVVQLLVQNFAFPVPRGRDHQVVNDSHQHHHDCVSVVVSCVRRDPDDPPPCVVVPPPPDPPDPDPPPDDD

Nearest PDB structures (foldseek):
  3op1-assembly1_B  TM=2.845E-01  e=8.444E+00  Streptococcus pneumoniae